Protein AF-A0A3P7ISC4-F1 (afdb_monomer_lite)

Sequence (189 aa):
MKVRLRLGFLPSDYTLRSSLLLIRNNLTVIEPVVVYGRGARIGMRVENMEARSKQPLLFEIRHDHLSDCNNPKRLMHKLSSTLTVRRPFSVLNSGEVPFTVVNMSINGVPCENRGFRILNCYPFRLQPNETYSLDVALEVCSSYTPDFLTTTNEADLQLYMHMNGSSWMFPLAATVPEDMMSRCHRALP

InterPro domains:
  IPR039877 Transmembrane protein 131-like [PTHR22050] (2-189)
  IPR055436 TMEM131L, fourth Ig-like domain [PF24499] (1-40)
  IPR055437 TMEM131L, fifth Ig-like domain [PF24501] (93-162)

Foldseek 3Di:
DDDDDDDDDDDPAQDKDKDWDWDADPVPGTDIDIDIDGDKDWFKDKLNHGFPDPDADEDEDDPVLCPQLPDVVCLVPLPQSFSKDKDWIKMFGQIQAKWKFAFKDKQPHGQDDLQKGWPPGHMDIAHHGGIDITIIIGRPLSNDDVPDPAQKRKIWIWTDTPVDPGTRTHIHMYGDDPVRVVSSVVSDD

Secondary structure (DSSP, 8-state):
-----------SSSSEEEEEEEEEETTTEEEEEEEEEE-----EEETTEETT-SS-EEEE--SGGGGGGG-HHHHTTT-----EEEEEEEEEE-SSS-EEEEEEEETTEESEETTEEETT-S-EEE-TT-EEEEEEEEEHHHH--TT---SEEEEEEEEEETT-SS-EEEEEEEE--HHHHHHHHTT--

Structure (mmCIF, N/CA/C/O backbone):
data_AF-A0A3P7ISC4-F1
#
_entry.id   AF-A0A3P7ISC4-F1
#
loop_
_atom_site.group_PDB
_atom_site.id
_atom_site.type_symbol
_atom_site.label_atom_id
_atom_site.label_alt_id
_atom_site.label_comp_id
_atom_site.label_asym_id
_atom_site.label_entity_id
_atom_site.label_seq_id
_atom_site.pdbx_PDB_ins_code
_atom_site.Cartn_x
_atom_site.Cartn_y
_atom_site.Cartn_z
_atom_site.occupancy
_atom_site.B_iso_or_equiv
_atom_site.auth_seq_id
_atom_site.auth_comp_id
_atom_site.auth_asym_id
_atom_site.auth_atom_id
_atom_site.pdbx_PDB_model_num
ATOM 1 N N . MET A 1 1 ? -22.079 -20.759 36.533 1.00 67.38 1 MET A N 1
ATOM 2 C CA . MET A 1 1 ? -22.337 -20.589 35.084 1.00 67.38 1 MET A CA 1
ATOM 3 C C . MET A 1 1 ? -21.576 -19.354 34.614 1.00 67.38 1 MET A C 1
ATOM 5 O O . MET A 1 1 ? -21.678 -18.333 35.278 1.00 67.38 1 MET A O 1
ATOM 9 N N . LYS A 1 2 ? -20.754 -19.441 33.561 1.00 81.62 2 LYS A N 1
ATOM 10 C CA . LYS A 1 2 ? -20.036 -18.282 32.996 1.00 81.62 2 LYS A CA 1
ATOM 11 C C . LYS A 1 2 ? -20.723 -17.875 31.695 1.00 81.62 2 LYS A C 1
ATOM 13 O O . LYS 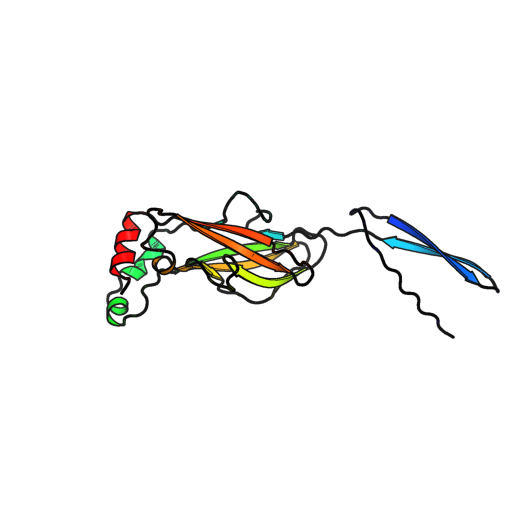A 1 2 ? -20.869 -18.715 30.813 1.00 81.62 2 LYS A O 1
ATOM 18 N N . VAL A 1 3 ? -21.124 -16.612 31.581 1.00 85.56 3 VAL A N 1
ATOM 19 C CA . VAL A 1 3 ? -21.692 -16.041 30.352 1.00 85.56 3 VAL A CA 1
ATOM 20 C C . VAL A 1 3 ? -20.594 -15.255 29.638 1.00 85.56 3 VAL A C 1
ATOM 22 O O . VAL A 1 3 ? -19.850 -14.515 30.277 1.00 85.56 3 VAL A O 1
ATOM 25 N N . ARG A 1 4 ? -20.460 -15.435 28.320 1.00 90.06 4 ARG A N 1
ATOM 26 C CA . ARG A 1 4 ? -19.567 -14.632 27.471 1.00 90.06 4 ARG A CA 1
ATOM 27 C C . ARG A 1 4 ? -20.414 -13.775 26.541 1.00 90.06 4 ARG A C 1
ATOM 29 O O . ARG A 1 4 ? -21.219 -14.311 25.788 1.00 90.06 4 ARG A O 1
ATOM 36 N N . LEU A 1 5 ? -20.194 -12.467 26.577 1.00 88.81 5 LEU A N 1
ATOM 37 C CA . LEU A 1 5 ? -20.798 -11.496 25.667 1.00 88.81 5 LEU A CA 1
ATOM 38 C C . LEU A 1 5 ? -19.746 -11.064 24.640 1.00 88.81 5 LEU A C 1
ATOM 40 O O . LEU A 1 5 ? -18.581 -10.874 24.990 1.00 88.81 5 LEU A O 1
ATOM 44 N N . ARG A 1 6 ? -20.144 -10.925 23.373 1.00 91.31 6 ARG A N 1
ATOM 45 C CA . ARG A 1 6 ? -19.306 -10.342 22.315 1.00 91.31 6 ARG A CA 1
ATOM 46 C C . ARG A 1 6 ? -19.842 -8.957 21.993 1.00 91.31 6 ARG A C 1
ATOM 48 O O . ARG A 1 6 ? -21.014 -8.826 21.658 1.00 91.31 6 ARG A O 1
ATOM 55 N N . LEU A 1 7 ? -18.982 -7.953 22.093 1.00 89.75 7 LEU A N 1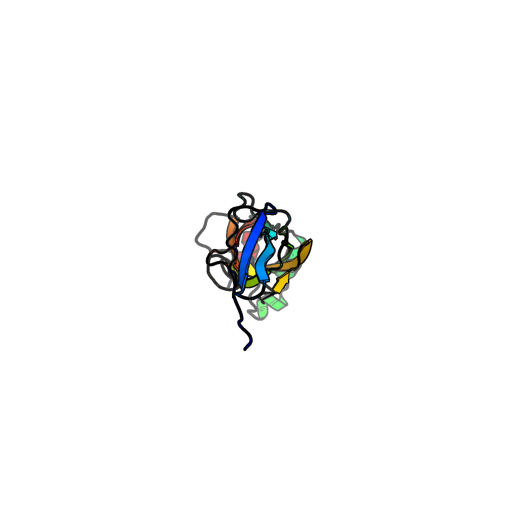
ATOM 56 C CA . LEU A 1 7 ? -19.312 -6.569 21.781 1.00 89.75 7 LEU A CA 1
ATOM 57 C C . LEU A 1 7 ? -18.648 -6.199 20.450 1.00 89.75 7 LEU A C 1
ATOM 59 O O . LEU A 1 7 ? -17.448 -6.412 20.285 1.00 89.75 7 LEU A O 1
ATOM 63 N N . GLY A 1 8 ? -19.429 -5.693 19.497 1.00 90.56 8 GLY A N 1
ATOM 64 C CA . GLY A 1 8 ? -18.928 -5.187 18.219 1.00 90.56 8 GLY A CA 1
ATOM 65 C C . GLY A 1 8 ? -18.801 -3.668 18.258 1.00 90.56 8 GLY A C 1
ATOM 66 O O . GLY A 1 8 ? -19.687 -2.995 18.779 1.00 90.56 8 GLY A O 1
ATOM 67 N N . PHE A 1 9 ? -17.716 -3.131 17.703 1.00 89.06 9 PHE A N 1
ATOM 68 C CA . PHE A 1 9 ? -17.506 -1.693 17.569 1.00 89.06 9 PHE A CA 1
ATOM 69 C C . PHE A 1 9 ? -17.358 -1.335 16.088 1.00 89.06 9 PHE A C 1
ATOM 71 O O . PHE A 1 9 ? -16.464 -1.838 15.412 1.00 89.06 9 PHE A O 1
ATOM 78 N N . LEU A 1 10 ? -18.260 -0.487 15.592 1.00 90.44 10 LEU A N 1
ATOM 79 C CA . LEU A 1 10 ? -18.314 -0.006 14.209 1.00 90.44 10 LEU A CA 1
ATOM 80 C C . LEU A 1 10 ? -18.135 1.521 14.233 1.00 90.44 10 LEU A C 1
ATOM 82 O O . LEU A 1 10 ? -19.125 2.245 14.348 1.00 90.44 10 LEU A O 1
ATOM 86 N N . PRO A 1 11 ? -16.888 2.021 14.227 1.00 89.38 11 PRO A N 1
ATOM 87 C CA . PRO A 1 11 ? -16.619 3.451 14.308 1.00 89.38 11 PRO A CA 1
ATOM 88 C C . PRO A 1 11 ? -17.048 4.176 13.028 1.00 89.38 11 PRO A C 1
ATOM 90 O O . PRO A 1 11 ? -16.755 3.721 11.925 1.00 89.38 11 PRO A O 1
ATOM 93 N N . SER A 1 12 ? -17.684 5.338 13.179 1.00 88.50 12 SER A N 1
ATOM 94 C CA . SER A 1 12 ? -17.969 6.274 12.081 1.00 88.50 12 SER A CA 1
ATOM 95 C C . SER A 1 12 ? -16.859 7.308 11.870 1.00 88.50 12 SER A C 1
ATOM 97 O O . SER A 1 12 ? -16.792 7.940 10.821 1.00 88.50 12 SER A O 1
ATOM 99 N N . ASP A 1 13 ? -16.005 7.506 12.875 1.00 89.94 13 ASP A N 1
ATOM 100 C CA . ASP A 1 13 ? -14.902 8.461 12.864 1.00 89.94 13 ASP A CA 1
ATOM 101 C C . ASP A 1 13 ? -13.686 7.923 13.642 1.00 89.94 13 ASP A C 1
ATOM 103 O O . ASP A 1 13 ? -13.700 6.824 14.202 1.00 89.94 13 ASP A O 1
ATOM 107 N N . TYR A 1 14 ? -12.611 8.710 13.662 1.00 88.88 14 TYR A N 1
ATOM 108 C CA . TYR A 1 14 ? -11.353 8.374 14.336 1.00 88.88 14 TYR A CA 1
ATOM 109 C C . TYR A 1 14 ? -11.265 8.940 15.761 1.00 88.88 14 TYR A C 1
ATOM 111 O O . TYR A 1 14 ? -10.181 8.992 16.345 1.00 88.88 14 TYR A O 1
ATOM 119 N N . THR A 1 15 ? -12.383 9.408 16.324 1.00 90.56 15 THR A N 1
ATOM 120 C CA . THR A 1 15 ? -12.403 10.012 17.661 1.00 90.56 15 THR A CA 1
ATOM 121 C C . THR A 1 15 ? -12.557 8.944 18.740 1.00 90.56 15 THR A C 1
ATOM 123 O O . THR A 1 15 ? -13.129 7.876 18.513 1.00 90.56 15 THR A O 1
ATOM 126 N N . LEU A 1 16 ? -12.023 9.213 19.933 1.00 91.69 16 LEU A N 1
ATOM 127 C CA . LEU A 1 16 ? -12.256 8.356 21.089 1.00 91.69 16 LEU A CA 1
ATOM 128 C C . LEU A 1 16 ? -13.701 8.544 21.566 1.00 91.69 16 LEU A C 1
ATOM 130 O O . LEU A 1 16 ? -14.100 9.644 21.947 1.00 91.69 16 LEU A O 1
ATOM 134 N N . ARG A 1 17 ? -14.473 7.462 21.566 1.00 92.38 17 ARG A N 1
ATOM 135 C CA . ARG A 1 17 ? -15.850 7.408 22.061 1.00 92.38 17 ARG A CA 1
ATOM 136 C C . ARG A 1 17 ? -15.917 6.509 23.289 1.00 92.38 17 ARG A C 1
ATOM 138 O O . ARG A 1 17 ? -15.220 5.497 23.365 1.00 92.38 17 ARG A O 1
ATOM 145 N N . SER A 1 18 ? -16.776 6.869 24.234 1.00 93.88 18 SER A N 1
ATOM 146 C CA . SER A 1 18 ? -17.101 6.047 25.397 1.00 93.88 18 SER A CA 1
ATOM 147 C C . SER A 1 18 ? -18.583 5.682 25.397 1.00 93.88 18 SER A C 1
ATOM 149 O O . SER A 1 18 ? -19.427 6.416 24.880 1.00 93.88 18 SER A O 1
ATOM 151 N N . SER A 1 19 ? -18.902 4.519 25.953 1.00 92.19 19 SER A N 1
ATOM 152 C CA . SER A 1 19 ? -20.274 4.065 26.172 1.00 92.19 19 SER A CA 1
ATOM 153 C C . SER A 1 19 ? -20.361 3.277 27.478 1.00 92.19 19 SER A C 1
ATOM 155 O O . SER A 1 19 ? -19.342 2.882 28.048 1.00 92.19 19 SER A O 1
ATOM 157 N N . LEU A 1 20 ? -21.579 3.066 27.967 1.00 94.00 20 LEU A N 1
ATOM 158 C CA . LEU A 1 20 ? -21.859 2.345 29.205 1.00 94.00 20 LEU A CA 1
ATOM 159 C C . LEU A 1 20 ? -22.635 1.070 28.891 1.00 94.00 20 LEU A C 1
ATOM 161 O O . LEU A 1 20 ? -23.747 1.120 28.367 1.00 94.00 20 LEU A O 1
ATOM 165 N N . LEU A 1 21 ? -22.063 -0.071 29.261 1.00 92.75 21 LEU A N 1
ATOM 166 C CA . LEU A 1 21 ? -22.761 -1.347 29.291 1.00 92.75 21 LEU A CA 1
ATOM 167 C C . LEU A 1 21 ? -23.333 -1.551 30.697 1.00 92.75 21 LEU A C 1
ATOM 169 O O . LEU A 1 21 ? -22.584 -1.733 31.652 1.00 92.75 21 LEU A O 1
ATOM 173 N N . LEU A 1 22 ? -24.658 -1.518 30.826 1.00 92.44 22 LEU A N 1
ATOM 174 C CA . LEU A 1 22 ? -25.344 -1.744 32.099 1.00 92.44 22 LEU A CA 1
ATOM 175 C C . LEU A 1 22 ? -25.688 -3.228 32.251 1.00 92.44 22 LEU A C 1
ATOM 177 O O . LEU A 1 22 ? -26.500 -3.765 31.494 1.00 92.44 22 LEU A O 1
ATOM 181 N N . ILE A 1 23 ? -25.083 -3.892 33.234 1.00 91.62 23 ILE A N 1
ATOM 182 C CA . ILE A 1 23 ? -25.321 -5.305 33.539 1.00 91.62 23 ILE A CA 1
ATOM 183 C C . ILE A 1 23 ? -26.281 -5.387 34.722 1.00 91.62 23 ILE A C 1
ATOM 185 O O . ILE A 1 23 ? -25.963 -4.956 35.826 1.00 91.62 23 ILE A O 1
ATOM 189 N N . ARG A 1 24 ? -27.470 -5.952 34.505 1.00 91.44 24 ARG A N 1
ATOM 190 C CA . ARG A 1 24 ? -28.449 -6.163 35.576 1.00 91.44 24 ARG A CA 1
ATOM 191 C C . ARG A 1 24 ? -28.222 -7.515 36.249 1.00 91.44 24 ARG A C 1
ATOM 193 O O . ARG A 1 24 ? -28.170 -8.540 35.572 1.00 91.44 24 ARG A O 1
ATOM 200 N N . ASN A 1 25 ? -28.156 -7.522 37.575 1.00 83.50 25 ASN A N 1
ATOM 201 C CA . ASN A 1 25 ? -28.065 -8.734 38.387 1.00 83.50 25 ASN A CA 1
ATOM 202 C C . ASN A 1 25 ? -29.073 -8.643 39.540 1.00 83.50 25 ASN A C 1
ATOM 204 O O . ASN A 1 25 ? -29.235 -7.590 40.148 1.00 83.50 25 ASN A O 1
ATOM 208 N N . ASN A 1 26 ? -29.754 -9.743 39.858 1.00 86.00 26 ASN A N 1
ATOM 209 C CA . ASN A 1 26 ? -30.751 -9.775 40.929 1.00 86.00 26 ASN A CA 1
ATOM 210 C C . ASN A 1 26 ? -30.162 -9.537 42.335 1.00 86.00 26 ASN A C 1
ATOM 212 O O . ASN A 1 26 ? -30.914 -9.156 43.223 1.00 86.00 26 ASN A O 1
ATOM 216 N N . LEU A 1 27 ? -28.851 -9.730 42.543 1.00 84.62 27 LEU A N 1
ATOM 217 C CA . LEU A 1 27 ? -28.178 -9.470 43.827 1.00 84.62 27 LEU A CA 1
ATOM 218 C C . LEU A 1 27 ? -27.622 -8.040 43.953 1.00 84.62 27 LEU A C 1
ATOM 220 O O . LEU A 1 27 ? -27.611 -7.494 45.050 1.00 84.62 27 LEU A O 1
ATOM 224 N N . THR A 1 28 ? -27.154 -7.434 42.855 1.00 79.31 28 THR A N 1
ATOM 225 C CA . THR A 1 28 ? -26.468 -6.120 42.854 1.00 79.31 28 THR A CA 1
ATOM 226 C C . THR A 1 28 ? -27.234 -5.019 42.114 1.00 79.31 28 THR A C 1
ATOM 228 O O . THR A 1 28 ? -26.753 -3.897 41.997 1.00 79.31 28 THR A O 1
ATOM 231 N N . VAL A 1 29 ? -28.450 -5.310 41.644 1.00 87.88 29 VAL A N 1
ATOM 232 C CA . VAL A 1 29 ? -29.317 -4.436 40.839 1.00 87.88 29 VAL A CA 1
ATOM 233 C C . VAL A 1 29 ? -28.705 -4.101 39.478 1.00 87.88 29 VAL A C 1
ATOM 235 O O . VAL A 1 29 ? -29.097 -4.721 38.489 1.00 87.88 29 VAL A O 1
ATOM 238 N N . ILE A 1 30 ? -27.766 -3.155 39.398 1.00 92.38 30 ILE A N 1
ATOM 239 C CA . ILE A 1 30 ? -27.130 -2.699 38.151 1.00 92.38 30 ILE A CA 1
ATOM 240 C C . ILE A 1 30 ? -25.636 -2.474 38.391 1.00 92.38 30 ILE A C 1
ATOM 242 O O . ILE A 1 30 ? -25.248 -1.765 39.315 1.00 92.38 30 ILE A O 1
ATOM 246 N N . GLU A 1 31 ? -24.811 -3.012 37.499 1.00 90.62 31 GLU A N 1
ATOM 247 C CA . GLU A 1 31 ? -23.368 -2.803 37.454 1.00 90.62 31 GLU A CA 1
ATOM 248 C C . GLU A 1 31 ? -22.975 -2.164 36.107 1.00 90.62 31 GLU A C 1
ATOM 250 O O . GLU A 1 31 ? -23.205 -2.767 35.052 1.00 90.62 31 GLU A O 1
ATOM 255 N N . PRO A 1 32 ? -22.429 -0.934 36.099 1.00 91.38 32 PRO A N 1
ATOM 256 C CA . PRO A 1 32 ? -21.988 -0.274 34.878 1.00 91.38 32 PRO A CA 1
ATOM 257 C C . PRO A 1 32 ? -20.558 -0.676 34.498 1.00 91.38 32 PRO A C 1
ATOM 259 O O . PRO A 1 32 ? -19.636 -0.596 35.306 1.00 91.38 32 PRO A O 1
ATOM 262 N N . VAL A 1 33 ? -20.351 -1.010 33.227 1.00 92.88 33 VAL A N 1
ATOM 263 C CA . VAL A 1 33 ? -19.026 -1.205 32.630 1.00 92.88 33 VAL A CA 1
ATOM 264 C C . VAL A 1 33 ? -18.808 -0.128 31.576 1.00 92.88 33 VAL A C 1
ATOM 266 O O . VAL A 1 33 ? -19.552 -0.045 30.597 1.00 92.88 33 VAL A O 1
ATOM 269 N N . VAL A 1 34 ? -17.787 0.707 31.766 1.00 94.38 34 VAL A N 1
ATOM 270 C CA . VAL A 1 34 ? -17.402 1.708 30.766 1.00 94.38 34 VAL A CA 1
ATOM 271 C C . VAL A 1 34 ? -16.603 1.021 29.668 1.00 94.38 34 VAL A C 1
ATOM 273 O O . VAL A 1 34 ? -15.612 0.343 29.940 1.00 94.38 34 VAL A O 1
ATOM 276 N N . VAL A 1 35 ? -17.017 1.221 28.424 1.00 94.19 35 VAL A N 1
ATOM 277 C CA . VAL A 1 35 ? -16.288 0.759 27.243 1.00 94.19 35 VAL A CA 1
ATOM 278 C C . VAL A 1 35 ? -15.793 1.956 26.445 1.00 94.19 35 VAL A C 1
ATOM 280 O O . VAL A 1 35 ? -16.493 2.959 26.316 1.00 94.19 35 VAL A O 1
ATOM 283 N N . TYR A 1 36 ? -14.586 1.836 25.900 1.00 93.50 36 TYR A N 1
ATOM 284 C CA . TYR A 1 36 ? -13.968 2.842 25.043 1.00 93.50 36 TYR A CA 1
ATOM 285 C C . TYR A 1 36 ? -13.689 2.239 23.671 1.00 93.50 36 TYR A C 1
ATOM 287 O O . TYR A 1 36 ? -13.269 1.086 23.567 1.00 93.50 36 TYR A O 1
ATOM 295 N N . GLY A 1 37 ? -13.898 3.026 22.624 1.00 92.00 37 GLY A N 1
ATOM 296 C CA . GLY A 1 37 ? -13.590 2.644 21.253 1.00 92.00 37 GLY A CA 1
ATOM 297 C C . GLY A 1 37 ? -13.096 3.849 20.468 1.00 92.00 37 GLY A C 1
ATOM 298 O O . GLY A 1 37 ? -13.588 4.960 20.647 1.00 92.00 37 GLY A O 1
ATOM 299 N N . ARG A 1 38 ? -12.112 3.637 19.597 1.00 91.56 38 ARG A N 1
ATOM 300 C CA . ARG A 1 38 ? -11.594 4.649 18.674 1.00 91.56 38 ARG A CA 1
ATOM 301 C C . ARG A 1 38 ? -11.409 4.000 17.309 1.00 91.56 38 ARG A C 1
ATOM 303 O O . ARG A 1 38 ? -10.843 2.911 17.229 1.00 91.56 38 ARG A O 1
ATOM 310 N N . GLY A 1 39 ? -11.915 4.635 16.254 1.00 89.19 39 GLY A N 1
ATOM 311 C CA . GLY A 1 39 ? -11.630 4.201 14.888 1.00 89.19 39 GLY A CA 1
ATOM 312 C C . GLY A 1 39 ? -10.167 4.443 14.531 1.00 89.19 39 GLY A C 1
ATOM 313 O O . GLY A 1 39 ? -9.562 5.396 15.015 1.00 89.19 39 GLY A O 1
ATOM 314 N N . ALA A 1 40 ? -9.604 3.600 13.670 1.00 87.56 40 ALA A N 1
ATOM 315 C CA . ALA A 1 40 ? -8.219 3.723 13.231 1.00 87.56 40 ALA A CA 1
ATOM 316 C C . ALA A 1 40 ? -8.135 3.991 11.729 1.00 87.56 40 ALA A C 1
ATOM 318 O O . ALA A 1 40 ? -8.891 3.418 10.941 1.00 87.56 40 ALA A O 1
ATOM 319 N N . ARG A 1 41 ? -7.199 4.857 11.332 1.00 86.00 41 ARG A N 1
ATOM 320 C CA . ARG A 1 41 ? -6.967 5.198 9.927 1.00 86.00 41 ARG A CA 1
ATOM 321 C C . ARG A 1 41 ? -5.991 4.209 9.297 1.00 86.00 41 ARG A C 1
ATOM 323 O O . ARG A 1 41 ? -4.896 4.005 9.814 1.00 86.00 41 ARG A O 1
ATOM 330 N N . ILE A 1 42 ? -6.368 3.643 8.154 1.00 87.19 42 ILE A N 1
ATOM 331 C CA . ILE A 1 42 ? -5.468 2.862 7.296 1.00 87.19 42 ILE A CA 1
ATOM 332 C C . ILE A 1 42 ? -4.886 3.814 6.248 1.00 87.19 42 ILE A C 1
ATOM 334 O O . ILE A 1 42 ? -5.624 4.578 5.624 1.00 87.19 42 ILE A O 1
ATOM 338 N N . GLY A 1 43 ? -3.569 3.780 6.059 1.00 90.12 43 GLY A N 1
ATOM 339 C CA . GLY A 1 43 ? -2.871 4.661 5.128 1.00 90.12 43 GLY A CA 1
ATOM 340 C C . GLY A 1 43 ? -1.606 4.013 4.590 1.00 90.12 43 GLY A C 1
ATOM 341 O O . GLY A 1 43 ? -0.774 3.548 5.362 1.00 90.12 43 GLY A O 1
ATOM 342 N N . MET A 1 44 ? -1.424 4.028 3.274 1.00 91.94 44 MET A N 1
ATOM 343 C CA . MET A 1 44 ? -0.189 3.613 2.613 1.00 91.94 44 MET A CA 1
ATOM 344 C C . MET A 1 44 ? 0.314 4.746 1.724 1.00 91.94 44 MET A C 1
ATOM 346 O O . MET A 1 44 ? -0.472 5.376 1.011 1.00 91.94 44 MET A O 1
ATOM 350 N N . ARG A 1 45 ? 1.627 4.980 1.759 1.00 94.69 45 ARG A N 1
ATOM 351 C CA . ARG A 1 45 ? 2.320 5.858 0.816 1.00 94.69 45 ARG A CA 1
ATOM 352 C C . ARG A 1 45 ? 3.408 5.083 0.091 1.00 94.69 45 ARG A C 1
ATOM 354 O O . ARG A 1 45 ? 4.037 4.225 0.700 1.00 94.69 45 ARG A O 1
ATOM 361 N N . VAL A 1 46 ? 3.648 5.405 -1.171 1.00 94.31 46 VAL A N 1
ATOM 362 C CA . VAL A 1 46 ? 4.783 4.883 -1.946 1.00 94.31 46 VAL A CA 1
ATOM 363 C C . VAL A 1 46 ? 5.587 6.078 -2.430 1.00 94.31 46 VAL A C 1
ATOM 365 O O . VAL A 1 46 ? 5.010 6.961 -3.057 1.00 94.31 46 VAL A O 1
ATOM 368 N N . GLU A 1 47 ? 6.873 6.164 -2.083 1.00 90.50 47 GLU A N 1
ATOM 369 C CA . GLU A 1 47 ? 7.709 7.352 -2.357 1.00 90.50 47 GLU A CA 1
ATOM 370 C C . GLU A 1 47 ? 7.050 8.660 -1.878 1.00 90.50 47 GLU A C 1
ATOM 372 O O . GLU A 1 47 ? 7.004 9.666 -2.581 1.00 90.50 47 GLU A O 1
ATOM 377 N N . ASN A 1 48 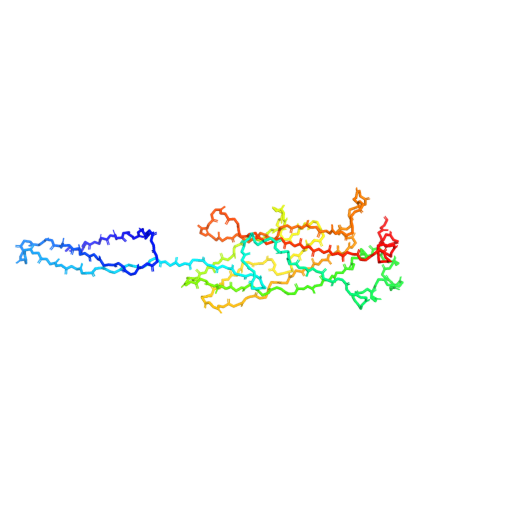? 6.460 8.637 -0.679 1.00 88.88 48 ASN A N 1
ATOM 378 C CA . ASN A 1 48 ? 5.671 9.742 -0.121 1.00 88.88 48 ASN A CA 1
ATOM 379 C C . ASN A 1 48 ? 4.427 10.150 -0.931 1.00 88.88 48 ASN A C 1
ATOM 381 O O . ASN A 1 48 ? 3.796 11.145 -0.571 1.00 88.88 48 ASN A O 1
ATOM 385 N N . MET A 1 49 ? 4.003 9.388 -1.937 1.00 92.06 49 MET A N 1
ATOM 386 C CA . MET A 1 49 ? 2.756 9.617 -2.670 1.00 92.06 49 MET A CA 1
ATOM 387 C C . MET A 1 49 ? 1.613 8.773 -2.113 1.00 92.06 49 MET A C 1
ATOM 389 O O . MET A 1 49 ? 1.816 7.640 -1.685 1.00 92.06 49 MET A O 1
ATOM 393 N N . GLU A 1 50 ? 0.401 9.322 -2.117 1.00 91.75 50 GLU A N 1
ATOM 394 C CA . GLU A 1 50 ? -0.812 8.593 -1.731 1.00 91.75 50 GLU A CA 1
ATOM 395 C C . GLU A 1 50 ? -1.334 7.736 -2.889 1.00 91.75 50 GLU A C 1
ATOM 397 O O . GLU A 1 50 ? -1.040 7.997 -4.059 1.00 91.75 50 GLU A O 1
ATOM 402 N N . ALA A 1 51 ? -2.129 6.708 -2.577 1.00 90.19 51 ALA A N 1
ATOM 403 C CA . ALA A 1 51 ? -2.787 5.937 -3.626 1.00 90.19 51 ALA A CA 1
ATOM 404 C C . ALA A 1 51 ? -3.694 6.827 -4.481 1.00 90.19 51 ALA A C 1
ATOM 406 O O . ALA A 1 51 ? -4.360 7.733 -3.981 1.00 90.19 51 ALA A O 1
ATOM 407 N N . ARG A 1 52 ? -3.744 6.512 -5.777 1.00 88.44 52 ARG A N 1
ATOM 408 C CA . ARG A 1 52 ? -4.467 7.250 -6.822 1.00 88.44 52 ARG A CA 1
ATOM 409 C C . ARG A 1 52 ? -3.978 8.695 -6.974 1.00 88.44 52 ARG A C 1
ATOM 411 O O . ARG A 1 52 ? -4.724 9.550 -7.449 1.00 88.44 52 ARG A O 1
ATOM 418 N N . SER A 1 53 ? -2.726 8.964 -6.587 1.00 87.88 53 SER A N 1
ATOM 419 C CA . SER A 1 53 ? -2.028 10.198 -6.947 1.00 87.88 53 SER A CA 1
ATOM 420 C C . SER A 1 53 ? -2.035 10.387 -8.465 1.00 87.88 53 SER A C 1
ATOM 422 O O . SER A 1 53 ? -1.922 9.424 -9.219 1.00 87.88 53 SER A O 1
ATOM 424 N N . LYS A 1 54 ? -2.140 11.642 -8.916 1.00 85.94 54 LYS A N 1
ATOM 425 C CA . LYS A 1 54 ? -2.001 12.000 -10.338 1.00 85.94 54 LYS A CA 1
ATOM 426 C C . LYS A 1 54 ? -0.548 11.946 -10.817 1.00 85.94 54 LYS A C 1
ATOM 428 O O . LYS A 1 54 ? -0.309 11.963 -12.017 1.00 85.94 54 LYS A O 1
ATOM 433 N N . GLN A 1 55 ? 0.408 11.950 -9.889 1.00 88.31 55 GLN A N 1
ATOM 434 C CA . GLN A 1 55 ? 1.831 11.904 -10.202 1.00 88.31 55 GLN A CA 1
ATOM 435 C C . GLN A 1 55 ? 2.297 10.446 -10.283 1.00 88.31 55 GLN A C 1
ATOM 437 O O . GLN A 1 55 ? 2.091 9.708 -9.314 1.00 88.31 55 GLN A O 1
ATOM 442 N N . PRO A 1 56 ? 2.908 10.025 -11.404 1.00 88.94 56 PRO A N 1
ATOM 443 C CA . PRO A 1 56 ? 3.426 8.676 -11.547 1.00 88.94 56 PRO A CA 1
ATOM 444 C C . PRO A 1 56 ? 4.766 8.483 -10.835 1.00 88.94 56 PRO A C 1
ATOM 446 O O . PRO A 1 56 ? 5.583 9.396 -10.714 1.00 88.94 56 PRO A O 1
ATOM 449 N N . LEU A 1 57 ? 5.014 7.245 -10.418 1.00 88.75 57 LEU A N 1
ATOM 450 C CA . LEU A 1 57 ? 6.323 6.744 -10.028 1.00 88.75 57 LEU A CA 1
ATOM 451 C C . LEU A 1 57 ? 7.188 6.638 -11.289 1.00 88.75 57 LEU A C 1
ATOM 453 O O . LEU A 1 57 ? 6.986 5.759 -12.130 1.00 88.75 57 LEU A O 1
ATOM 457 N N . LEU A 1 58 ? 8.129 7.572 -11.423 1.00 86.56 58 LEU A N 1
ATOM 458 C CA . LEU A 1 58 ? 8.952 7.715 -12.619 1.00 86.56 58 LEU A CA 1
ATOM 459 C C . LEU A 1 58 ? 10.149 6.761 -12.624 1.00 86.56 58 LEU A C 1
ATOM 461 O O . LEU A 1 58 ? 10.926 6.684 -11.668 1.00 86.56 58 LEU A O 1
ATOM 465 N N . PHE A 1 59 ? 10.352 6.101 -13.756 1.00 83.06 59 PHE A N 1
ATOM 466 C CA . PHE A 1 59 ? 11.583 5.400 -14.091 1.00 83.06 59 PHE A CA 1
ATOM 467 C C . PHE A 1 59 ? 12.405 6.259 -15.044 1.00 83.06 59 PHE A C 1
ATOM 469 O O . PHE A 1 59 ? 12.052 6.433 -16.209 1.00 83.06 59 PHE A O 1
ATOM 476 N N . GLU A 1 60 ? 13.520 6.783 -14.542 1.00 74.25 60 GLU A N 1
ATOM 477 C CA . GLU A 1 60 ? 14.515 7.455 -15.370 1.00 74.25 60 GLU A CA 1
ATOM 478 C C . GLU A 1 60 ? 15.511 6.421 -15.887 1.00 74.25 60 GLU A C 1
ATOM 480 O O . GLU A 1 60 ? 16.248 5.795 -15.118 1.00 74.25 60 GLU A O 1
ATOM 485 N N . ILE A 1 61 ? 15.538 6.238 -17.202 1.00 72.50 61 ILE A N 1
ATOM 486 C CA . ILE A 1 61 ? 16.536 5.401 -17.859 1.00 72.50 61 ILE A CA 1
ATOM 487 C C . ILE A 1 61 ? 17.767 6.270 -18.105 1.00 72.50 61 ILE A C 1
ATOM 489 O O . ILE A 1 61 ? 17.715 7.257 -18.837 1.00 72.50 61 ILE A O 1
ATOM 493 N N . ARG A 1 62 ? 18.880 5.912 -17.468 1.00 68.69 62 ARG A N 1
ATOM 494 C CA . ARG A 1 62 ? 20.170 6.582 -17.633 1.00 68.69 62 ARG A CA 1
ATOM 495 C C . ARG A 1 62 ? 21.082 5.788 -18.575 1.00 68.69 62 ARG A C 1
ATOM 497 O O . ARG A 1 62 ? 20.872 4.603 -18.823 1.00 68.69 62 ARG A O 1
ATOM 504 N N . HIS A 1 63 ? 22.097 6.464 -19.115 1.00 63.00 63 HIS A N 1
ATOM 505 C CA . HIS A 1 63 ? 23.033 5.910 -20.103 1.00 63.00 63 HIS A CA 1
ATOM 506 C C . HIS A 1 63 ? 23.943 4.800 -19.543 1.00 63.00 63 HIS A C 1
ATOM 508 O O . HIS A 1 63 ? 24.386 3.928 -20.284 1.00 63.00 63 HIS A O 1
ATOM 514 N N . ASP A 1 64 ? 24.222 4.819 -18.244 1.00 62.28 64 ASP A N 1
ATOM 515 C CA . ASP A 1 64 ? 25.008 3.815 -17.516 1.00 62.28 64 ASP A CA 1
ATOM 516 C C . ASP A 1 64 ? 24.304 2.454 -17.448 1.00 62.28 64 ASP A C 1
ATOM 518 O O . ASP A 1 64 ? 24.955 1.419 -17.620 1.00 62.28 64 ASP A O 1
ATOM 522 N N . HIS A 1 65 ? 22.973 2.451 -17.318 1.00 60.84 65 HIS A N 1
ATOM 523 C CA . HIS A 1 65 ? 22.161 1.231 -17.339 1.00 60.84 65 HIS A CA 1
ATOM 524 C C . HIS A 1 65 ? 22.301 0.450 -18.664 1.00 60.84 65 HIS A C 1
ATOM 526 O O . HIS A 1 65 ? 22.094 -0.758 -18.690 1.00 60.84 65 HIS A O 1
ATOM 532 N N . LEU A 1 66 ? 22.697 1.118 -19.755 1.00 55.34 66 LEU A N 1
ATOM 533 C CA . LEU A 1 66 ? 22.757 0.595 -21.128 1.00 55.34 66 LEU A CA 1
ATOM 534 C C . LEU A 1 66 ? 24.109 0.007 -21.548 1.00 55.34 66 LEU A C 1
ATOM 536 O O . LEU A 1 66 ? 24.222 -0.526 -22.656 1.00 55.34 66 LEU A O 1
ATOM 540 N N . SER A 1 67 ? 25.140 0.109 -20.708 1.00 54.72 67 SER A N 1
ATOM 541 C CA . SER A 1 67 ? 26.488 -0.393 -21.027 1.00 54.72 67 SER A CA 1
ATOM 542 C C . SER A 1 67 ? 26.500 -1.895 -21.367 1.00 54.72 67 SER A C 1
ATOM 544 O O . SER A 1 67 ? 27.267 -2.333 -22.228 1.00 54.72 67 SER A O 1
ATOM 546 N N . ASP A 1 68 ? 25.560 -2.655 -20.802 1.00 52.19 68 ASP A N 1
ATOM 547 C CA . ASP A 1 68 ? 25.387 -4.092 -21.023 1.00 52.19 68 ASP A CA 1
ATOM 548 C C . ASP A 1 68 ? 24.675 -4.471 -22.336 1.00 52.19 68 ASP A C 1
ATOM 550 O O . ASP A 1 68 ? 24.749 -5.634 -22.750 1.00 52.19 68 ASP A O 1
ATOM 554 N N . CYS A 1 69 ? 24.020 -3.528 -23.030 1.00 52.69 69 CYS A N 1
ATOM 555 C CA . CYS A 1 69 ? 23.347 -3.801 -24.311 1.00 52.69 69 CYS A CA 1
ATOM 556 C C . CYS A 1 69 ? 24.329 -4.095 -25.453 1.00 52.69 69 CYS A C 1
ATOM 558 O O . CYS A 1 69 ? 23.960 -4.748 -26.424 1.00 52.69 69 CYS A O 1
ATOM 560 N N . ASN A 1 70 ? 25.577 -3.628 -25.352 1.00 52.66 70 ASN A N 1
ATOM 561 C CA . ASN A 1 70 ? 26.572 -3.732 -26.421 1.00 52.66 70 ASN A CA 1
ATOM 562 C C . ASN A 1 70 ? 27.470 -4.978 -26.302 1.00 52.66 70 ASN A C 1
ATOM 564 O O . ASN A 1 70 ? 28.489 -5.061 -26.985 1.00 52.66 70 ASN A O 1
ATOM 568 N N . ASN A 1 71 ? 27.144 -5.934 -25.420 1.00 56.53 71 ASN A N 1
ATOM 569 C CA . ASN A 1 71 ? 27.976 -7.114 -25.195 1.00 56.53 71 ASN A CA 1
ATOM 570 C C . ASN A 1 71 ? 27.741 -8.182 -26.290 1.00 56.53 71 ASN A C 1
ATOM 572 O O . ASN A 1 71 ? 26.712 -8.870 -26.266 1.00 56.53 71 ASN A O 1
ATOM 576 N N . PRO A 1 72 ? 28.700 -8.403 -27.213 1.00 53.81 72 PRO A N 1
ATOM 577 C CA . PRO A 1 72 ? 28.530 -9.320 -28.344 1.00 53.81 72 PRO A CA 1
ATOM 578 C C . PRO A 1 72 ? 28.333 -10.780 -27.911 1.00 53.81 72 PRO A C 1
ATOM 580 O O . PRO A 1 72 ? 27.746 -11.570 -28.649 1.00 53.81 72 PRO A O 1
ATOM 583 N N . LYS A 1 73 ? 28.757 -11.147 -26.690 1.00 52.28 73 LYS A N 1
ATOM 584 C CA . LYS A 1 73 ? 28.548 -12.496 -26.141 1.00 52.28 73 LYS A CA 1
ATOM 585 C C . LYS A 1 73 ? 27.073 -12.786 -25.836 1.00 52.28 73 LYS A C 1
ATOM 587 O O . LYS A 1 73 ? 26.675 -13.942 -25.899 1.00 52.28 73 LYS A O 1
ATOM 592 N N . ARG A 1 74 ? 26.252 -11.770 -25.531 1.00 50.91 74 ARG A N 1
ATOM 593 C CA . ARG A 1 74 ? 24.808 -11.946 -25.272 1.00 50.91 74 ARG A CA 1
ATOM 594 C C . ARG A 1 74 ? 23.978 -11.988 -26.563 1.00 50.91 74 ARG A C 1
ATOM 596 O O . ARG A 1 74 ? 23.035 -12.770 -26.618 1.00 50.91 74 ARG A O 1
ATOM 603 N N . LEU A 1 75 ? 24.392 -11.270 -27.616 1.00 50.38 75 LEU A N 1
ATOM 604 C CA . LEU A 1 75 ? 23.788 -11.368 -28.959 1.00 50.38 75 LEU A CA 1
ATOM 605 C C . LEU A 1 75 ? 23.912 -12.780 -29.563 1.00 50.38 75 LEU A C 1
ATOM 607 O O . LEU A 1 75 ? 22.989 -13.256 -30.216 1.00 50.38 75 LEU A O 1
ATOM 611 N N . MET A 1 76 ? 25.039 -13.463 -29.332 1.00 49.19 76 MET A N 1
ATOM 612 C CA . MET A 1 76 ? 25.319 -14.791 -29.904 1.00 49.19 76 MET A CA 1
ATOM 613 C C . MET A 1 76 ? 24.472 -15.923 -29.301 1.00 49.19 76 MET A C 1
ATOM 615 O O . MET A 1 76 ? 24.244 -16.934 -29.959 1.00 49.19 76 MET A O 1
ATOM 619 N N . HIS A 1 77 ? 23.983 -15.770 -28.066 1.00 50.47 77 HIS A N 1
ATOM 620 C CA . HIS A 1 77 ? 23.271 -16.835 -27.353 1.00 50.47 77 HIS A CA 1
ATOM 621 C C . HIS A 1 77 ? 21.738 -16.740 -27.413 1.00 50.47 77 HIS A C 1
ATOM 623 O O . HIS A 1 77 ? 21.078 -17.545 -26.758 1.00 50.47 77 HIS A O 1
ATOM 629 N N . LYS A 1 78 ? 21.148 -15.790 -28.163 1.00 47.31 78 LYS A N 1
ATOM 630 C CA . LYS A 1 78 ? 19.692 -15.511 -28.124 1.00 47.31 78 LYS A CA 1
ATOM 631 C C . LYS A 1 78 ? 19.152 -15.374 -26.687 1.00 47.31 78 LYS A C 1
ATOM 633 O O . LYS A 1 78 ? 17.989 -15.671 -26.420 1.00 47.31 78 LYS A O 1
ATOM 638 N N . LEU A 1 79 ? 19.991 -14.943 -25.740 1.00 44.81 79 LEU A N 1
ATOM 639 C CA . LEU A 1 79 ? 19.489 -14.507 -24.447 1.00 44.81 79 LEU A CA 1
ATOM 640 C C . LEU A 1 79 ? 18.811 -13.173 -24.714 1.00 44.81 79 LEU A C 1
ATOM 642 O O . LEU A 1 79 ? 19.495 -12.231 -25.109 1.00 44.81 79 LEU A O 1
ATOM 646 N N . SER A 1 80 ? 17.490 -13.136 -24.528 1.00 47.09 80 SER A N 1
ATOM 647 C CA . SER A 1 80 ? 16.681 -11.920 -24.471 1.00 47.09 80 SER A CA 1
ATOM 648 C C . SER A 1 80 ? 17.522 -10.765 -23.928 1.00 47.09 80 SER A C 1
ATOM 650 O O . SER A 1 80 ? 17.913 -10.763 -22.759 1.00 47.09 80 SER A O 1
ATOM 652 N N . SER A 1 81 ? 17.876 -9.817 -24.789 1.00 47.44 81 SER A N 1
ATOM 653 C CA . SER A 1 81 ? 18.653 -8.630 -24.444 1.00 47.44 81 SER A CA 1
ATOM 654 C C . SER A 1 81 ? 17.764 -7.629 -23.703 1.00 47.44 81 SER A C 1
ATOM 656 O O . SER A 1 81 ? 17.622 -6.476 -24.112 1.00 47.44 81 SER A O 1
ATOM 658 N N . THR A 1 82 ? 17.084 -8.078 -22.652 1.00 54.53 82 THR A N 1
ATOM 659 C CA . THR A 1 82 ? 16.256 -7.233 -21.799 1.00 54.53 82 THR A CA 1
ATOM 660 C C . THR A 1 82 ? 17.181 -6.367 -20.968 1.00 54.53 82 THR A C 1
ATOM 662 O O . THR A 1 82 ? 17.774 -6.814 -19.990 1.00 54.53 82 THR A O 1
ATOM 665 N N . LEU A 1 83 ? 17.327 -5.116 -21.391 1.00 63.66 83 LEU A N 1
ATOM 666 C CA . LEU A 1 83 ? 17.819 -4.055 -20.533 1.00 63.66 83 LEU A CA 1
ATOM 667 C C . LEU A 1 83 ? 16.848 -3.908 -19.360 1.00 63.66 83 LEU A C 1
ATOM 669 O O . LEU A 1 83 ? 15.690 -3.548 -19.567 1.00 63.66 83 LEU A O 1
ATOM 673 N N . THR A 1 84 ? 17.311 -4.199 -18.148 1.00 71.06 84 THR A N 1
ATOM 674 C CA . THR A 1 84 ? 16.480 -4.157 -16.945 1.00 71.06 84 THR A CA 1
ATOM 675 C C . THR A 1 84 ? 16.926 -3.014 -16.042 1.00 71.06 84 THR A C 1
ATOM 677 O O . THR A 1 84 ? 18.014 -3.060 -15.473 1.00 71.06 84 THR A O 1
ATOM 680 N N . VAL A 1 85 ? 16.082 -1.995 -15.876 1.00 78.31 85 VAL A N 1
ATOM 681 C CA . VAL A 1 85 ? 16.314 -0.901 -14.922 1.00 78.31 85 VAL A CA 1
ATOM 682 C C . VAL A 1 85 ? 15.591 -1.222 -13.623 1.00 78.31 85 VAL A C 1
ATOM 684 O O . VAL A 1 85 ? 14.364 -1.223 -13.579 1.00 78.31 85 VAL A O 1
ATOM 687 N N . ARG A 1 86 ? 16.342 -1.497 -12.556 1.00 84.88 86 ARG A N 1
ATOM 688 C CA . ARG A 1 86 ? 15.781 -1.732 -11.221 1.00 84.88 86 ARG A CA 1
ATOM 689 C C . ARG A 1 86 ? 15.689 -0.422 -10.451 1.00 84.88 86 ARG A C 1
ATOM 691 O O . ARG A 1 86 ? 16.683 0.290 -10.325 1.00 84.88 86 ARG A O 1
ATOM 698 N N . ARG A 1 87 ? 14.523 -0.155 -9.869 1.00 87.56 87 ARG A N 1
ATOM 699 C CA . ARG A 1 87 ? 14.303 0.947 -8.935 1.00 87.56 87 ARG A C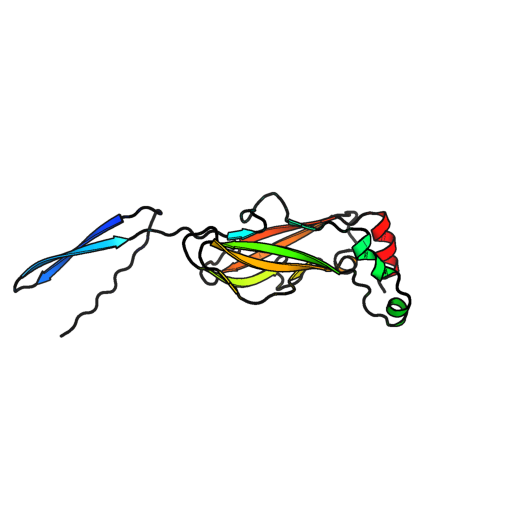A 1
ATOM 700 C C . ARG A 1 87 ? 13.569 0.433 -7.689 1.00 87.56 87 ARG A C 1
ATOM 702 O O . ARG A 1 87 ? 12.480 -0.126 -7.828 1.00 87.56 87 ARG A O 1
ATOM 709 N N . PRO A 1 88 ? 14.137 0.605 -6.485 1.00 90.81 88 PRO A N 1
ATOM 710 C CA . PRO A 1 88 ? 13.410 0.369 -5.246 1.00 90.81 88 PRO A CA 1
ATOM 711 C C . PRO A 1 88 ? 12.452 1.533 -4.964 1.00 90.81 88 PRO A C 1
ATOM 713 O O . PRO A 1 88 ? 12.816 2.698 -5.126 1.00 90.81 88 PRO A O 1
ATOM 716 N N . PHE A 1 89 ? 11.243 1.210 -4.517 1.00 93.00 89 PHE A N 1
ATOM 717 C CA . PHE A 1 89 ? 10.246 2.150 -4.023 1.00 93.00 89 PHE A CA 1
ATOM 718 C C . PHE A 1 89 ? 9.986 1.910 -2.538 1.00 93.00 89 PHE A C 1
ATOM 720 O O . PHE A 1 89 ? 9.719 0.786 -2.115 1.00 93.00 89 PHE A O 1
ATOM 727 N N . SER A 1 90 ? 10.018 2.968 -1.740 1.00 95.06 90 SER A N 1
ATOM 728 C CA . SER A 1 90 ? 9.719 2.912 -0.314 1.00 95.06 90 SER A CA 1
ATOM 729 C C . SER A 1 90 ? 8.211 2.933 -0.083 1.00 95.06 90 SER A C 1
ATOM 731 O O . SER A 1 90 ? 7.544 3.949 -0.303 1.00 95.06 90 SER A O 1
ATOM 733 N N . VAL A 1 91 ? 7.668 1.802 0.362 1.00 95.62 91 VAL A N 1
ATOM 734 C CA . VAL A 1 91 ? 6.277 1.646 0.792 1.00 95.62 91 VAL A CA 1
ATOM 735 C C . VAL A 1 91 ? 6.198 1.911 2.292 1.00 95.62 91 VAL A C 1
ATOM 737 O O . VAL A 1 91 ? 6.748 1.154 3.084 1.00 95.62 91 VAL A O 1
ATOM 740 N N . LEU A 1 92 ? 5.495 2.963 2.695 1.00 95.50 92 LEU A N 1
ATOM 741 C CA . LEU A 1 92 ? 5.336 3.405 4.080 1.00 95.50 92 LEU A CA 1
ATOM 742 C C . LEU A 1 92 ? 3.908 3.160 4.573 1.00 95.50 92 LEU A C 1
ATOM 744 O O . LEU A 1 92 ? 2.937 3.563 3.921 1.00 95.50 92 LEU A O 1
ATOM 748 N N . ASN A 1 93 ? 3.771 2.597 5.775 1.00 94.94 93 ASN A N 1
ATOM 749 C CA . ASN A 1 93 ? 2.505 2.635 6.505 1.00 94.94 93 ASN A CA 1
ATOM 750 C C . ASN A 1 93 ? 2.340 3.994 7.201 1.00 94.94 93 ASN A C 1
ATOM 752 O O . ASN A 1 93 ? 2.980 4.273 8.211 1.00 94.94 93 ASN A O 1
ATOM 756 N N . SER A 1 94 ? 1.461 4.828 6.649 1.00 94.25 94 SER A N 1
ATOM 757 C CA . SER A 1 94 ? 1.096 6.148 7.194 1.00 94.25 94 SER A CA 1
ATOM 758 C C . SER A 1 94 ? -0.154 6.108 8.081 1.00 94.25 94 SER A C 1
ATOM 760 O O . SER A 1 94 ? -0.629 7.149 8.533 1.00 94.25 94 SER A O 1
ATOM 762 N N . GLY A 1 95 ? -0.729 4.921 8.280 1.00 91.56 95 GLY A N 1
ATOM 763 C CA . GLY A 1 95 ? -1.877 4.695 9.144 1.00 91.56 95 GLY A CA 1
ATOM 764 C C . GLY A 1 95 ? -1.496 4.394 10.593 1.00 91.56 95 GLY A C 1
ATOM 765 O O . GLY A 1 95 ? -0.331 4.289 10.963 1.00 91.56 95 GLY A O 1
ATOM 766 N N . GLU A 1 96 ? -2.526 4.208 11.413 1.00 90.56 96 GLU A N 1
ATOM 767 C CA . GLU A 1 96 ? -2.405 3.889 12.843 1.00 90.56 96 GLU A CA 1
ATOM 768 C C . GLU A 1 96 ? -2.482 2.378 13.116 1.00 90.56 96 GLU A C 1
ATOM 770 O O . GLU A 1 96 ? -2.291 1.933 14.246 1.00 90.56 96 GLU A O 1
ATOM 775 N N . VAL A 1 97 ? -2.774 1.574 12.089 1.00 89.75 97 VAL A N 1
ATOM 776 C CA . VAL A 1 97 ? -2.949 0.122 12.201 1.00 89.75 97 VAL A CA 1
ATOM 777 C C . VAL A 1 97 ? -2.005 -0.639 11.282 1.00 89.75 97 VAL A C 1
ATOM 779 O O . VAL A 1 97 ? -1.731 -0.192 10.163 1.00 89.75 97 VAL A O 1
ATOM 782 N N . PRO A 1 98 ? -1.523 -1.814 11.717 1.00 92.00 98 PRO A N 1
ATOM 783 C CA . PRO A 1 98 ? -0.764 -2.687 10.847 1.00 92.00 98 PRO A CA 1
ATOM 784 C C . PRO A 1 98 ? -1.647 -3.242 9.733 1.00 92.00 98 PRO A C 1
ATOM 786 O O . PRO A 1 98 ? -2.793 -3.632 9.970 1.00 92.00 98 PRO A O 1
ATOM 789 N N . PHE A 1 99 ? -1.086 -3.354 8.536 1.00 91.44 99 PHE A N 1
ATOM 790 C CA . PHE A 1 99 ? -1.744 -4.013 7.412 1.00 91.44 99 PHE A CA 1
ATOM 791 C C . PHE A 1 99 ? -0.805 -5.008 6.733 1.00 91.44 99 PHE A C 1
ATOM 793 O O . PHE A 1 99 ? 0.417 -4.970 6.894 1.00 91.44 99 PHE A O 1
ATOM 800 N N . THR A 1 100 ? -1.396 -5.911 5.956 1.00 92.94 100 THR A N 1
ATOM 801 C CA . THR A 1 100 ? -0.671 -6.908 5.168 1.00 92.94 100 THR A CA 1
ATOM 802 C C . THR A 1 100 ? -1.076 -6.782 3.711 1.00 92.94 100 THR A C 1
ATOM 804 O O . THR A 1 100 ? -2.268 -6.848 3.389 1.00 92.94 100 THR A O 1
ATOM 807 N N . VAL A 1 101 ? -0.077 -6.601 2.850 1.00 93.50 101 VAL A N 1
ATOM 808 C CA . VAL A 1 101 ? -0.225 -6.703 1.398 1.00 93.50 101 VAL A CA 1
ATOM 809 C C . VAL A 1 101 ? -0.123 -8.178 1.045 1.00 93.50 101 VAL A C 1
ATOM 811 O O . VAL A 1 101 ? 0.860 -8.827 1.394 1.00 93.50 101 VAL A O 1
ATOM 814 N N . VAL A 1 102 ? -1.162 -8.714 0.408 1.00 93.56 102 VAL A N 1
ATOM 815 C CA . VAL A 1 102 ? -1.255 -10.143 0.070 1.00 93.56 102 VAL A CA 1
ATOM 816 C C . VAL A 1 102 ? -0.930 -10.406 -1.388 1.00 93.56 102 VAL A C 1
ATOM 818 O O . VAL A 1 102 ? -0.216 -11.354 -1.679 1.00 93.56 102 VAL A O 1
ATOM 821 N N . ASN A 1 103 ? -1.404 -9.543 -2.286 1.00 93.19 103 ASN A N 1
ATOM 822 C CA . ASN A 1 103 ? -1.193 -9.676 -3.720 1.00 93.19 103 ASN A CA 1
ATOM 823 C C . ASN A 1 103 ? -0.733 -8.346 -4.300 1.00 93.19 103 ASN A C 1
ATOM 825 O O . ASN A 1 103 ? -1.088 -7.272 -3.804 1.00 93.19 103 ASN A O 1
ATOM 829 N N . MET A 1 104 ? 0.027 -8.442 -5.383 1.00 94.88 104 MET A N 1
ATOM 830 C CA . MET A 1 104 ? 0.537 -7.302 -6.126 1.00 94.88 104 MET A CA 1
ATOM 831 C C . MET A 1 104 ? 0.357 -7.570 -7.615 1.00 94.88 104 MET A C 1
ATOM 833 O O . MET A 1 104 ? 0.646 -8.669 -8.093 1.00 94.88 104 MET A O 1
ATOM 837 N N . SER A 1 105 ? -0.135 -6.579 -8.347 1.00 94.62 105 SER A N 1
ATOM 838 C CA . SER A 1 105 ? -0.315 -6.675 -9.793 1.00 94.62 105 SER A CA 1
ATOM 839 C C . SER A 1 105 ? 0.095 -5.390 -10.486 1.00 94.62 105 SER A C 1
ATOM 841 O O . SER A 1 105 ? 0.128 -4.321 -9.879 1.00 94.62 105 SER A O 1
ATOM 843 N N . ILE A 1 106 ? 0.372 -5.505 -11.776 1.00 93.31 106 ILE A N 1
ATOM 844 C CA . ILE A 1 106 ? 0.583 -4.381 -12.677 1.00 93.31 106 ILE A CA 1
ATOM 845 C C . ILE A 1 106 ? -0.528 -4.453 -13.725 1.00 93.31 106 ILE A C 1
ATOM 847 O O . ILE A 1 106 ? -0.661 -5.455 -14.430 1.00 93.31 106 ILE A O 1
ATOM 851 N N . ASN A 1 107 ? -1.378 -3.425 -13.808 1.00 90.81 107 ASN A N 1
ATOM 852 C CA . ASN A 1 107 ? -2.556 -3.417 -14.691 1.00 90.81 107 ASN A CA 1
ATOM 853 C C . ASN A 1 107 ? -3.405 -4.704 -14.587 1.00 90.81 107 ASN A C 1
ATOM 855 O O . ASN A 1 107 ? -3.771 -5.311 -15.592 1.00 90.81 107 ASN A O 1
ATOM 859 N N . GLY A 1 108 ? -3.665 -5.167 -13.364 1.00 90.69 108 GLY A N 1
ATOM 860 C CA . GLY A 1 108 ? -4.446 -6.377 -13.090 1.00 90.69 108 GLY A CA 1
ATOM 861 C C . GLY A 1 108 ? -3.726 -7.712 -13.317 1.00 90.69 108 GLY A C 1
ATOM 862 O O . GLY A 1 108 ? -4.259 -8.741 -12.910 1.00 90.69 108 GLY A O 1
ATOM 863 N N . VAL A 1 109 ? -2.521 -7.725 -13.897 1.00 93.06 109 VAL A N 1
ATOM 864 C CA . VAL A 1 109 ? -1.736 -8.955 -14.106 1.00 93.06 109 VAL A CA 1
ATOM 865 C C . VAL A 1 109 ? -0.746 -9.135 -12.951 1.00 93.06 109 VAL A C 1
ATOM 867 O O . VAL A 1 109 ? -0.057 -8.180 -12.582 1.00 93.06 109 VAL A O 1
ATOM 870 N N . PRO A 1 110 ? -0.695 -10.317 -12.313 1.00 93.62 110 PRO A N 1
ATOM 871 C CA . PRO A 1 110 ? 0.133 -10.535 -11.133 1.00 93.62 110 PRO A CA 1
ATOM 872 C C . PRO A 1 110 ? 1.618 -10.350 -11.453 1.00 93.62 110 PRO A C 1
ATOM 874 O O . PRO A 1 110 ? 2.132 -10.943 -12.393 1.00 93.62 110 PRO A O 1
ATOM 877 N N . CYS A 1 111 ? 2.300 -9.560 -10.622 1.00 91.50 111 CYS A N 1
ATOM 878 C CA . CYS A 1 111 ? 3.748 -9.323 -10.625 1.00 91.50 111 CYS A CA 1
ATOM 879 C C . CYS A 1 111 ? 4.387 -8.710 -11.887 1.00 91.50 111 CYS A C 1
ATOM 881 O O . CYS A 1 111 ? 5.452 -8.113 -11.749 1.00 91.50 111 CYS A O 1
ATOM 883 N N . GLU A 1 112 ? 3.796 -8.804 -13.078 1.00 89.00 112 GLU A N 1
ATOM 884 C CA . GLU A 1 112 ? 4.382 -8.269 -14.311 1.00 89.00 112 GLU A CA 1
ATOM 885 C C . GLU A 1 112 ? 3.333 -7.871 -15.350 1.00 89.00 112 GLU A C 1
ATOM 887 O O . GLU A 1 112 ? 2.332 -8.560 -15.528 1.00 89.00 112 GLU A O 1
ATOM 892 N N . ASN A 1 113 ? 3.555 -6.744 -16.031 1.00 86.81 113 ASN A N 1
ATOM 893 C CA . ASN A 1 113 ? 2.797 -6.325 -17.214 1.00 86.81 113 ASN A CA 1
ATOM 894 C C . ASN A 1 113 ? 3.466 -5.114 -17.877 1.00 86.81 113 ASN A C 1
ATOM 896 O O . ASN A 1 113 ? 4.134 -4.334 -17.199 1.00 86.81 113 ASN A O 1
ATOM 900 N N . ARG A 1 114 ? 3.242 -4.904 -19.181 1.00 80.94 114 ARG A N 1
ATOM 901 C CA . ARG A 1 114 ? 3.751 -3.739 -19.944 1.00 80.94 114 ARG A CA 1
ATOM 902 C C . ARG A 1 114 ? 5.254 -3.466 -19.739 1.00 80.94 114 ARG A C 1
ATOM 904 O O . ARG A 1 114 ? 5.687 -2.320 -19.665 1.00 80.94 114 ARG A O 1
ATOM 911 N N . GLY A 1 115 ? 6.031 -4.540 -19.590 1.00 80.06 115 GLY A N 1
ATOM 912 C CA . GLY A 1 115 ? 7.469 -4.519 -19.320 1.00 80.06 115 GLY A CA 1
ATOM 913 C C . GLY A 1 115 ? 7.882 -3.984 -17.946 1.00 80.06 115 GLY A C 1
ATOM 914 O O . GLY A 1 115 ? 9.066 -3.778 -17.714 1.00 80.06 115 GLY A O 1
ATOM 915 N N . PHE A 1 116 ? 6.952 -3.794 -17.013 1.00 87.62 116 PHE A N 1
ATOM 916 C CA . PHE A 1 116 ? 7.264 -3.638 -15.595 1.00 87.62 116 PHE A CA 1
ATOM 917 C C . PHE A 1 116 ? 7.153 -4.994 -14.895 1.00 87.62 116 PHE A C 1
ATOM 919 O O . PHE A 1 116 ? 6.228 -5.763 -15.166 1.00 87.62 116 PHE A O 1
ATOM 926 N N . ARG A 1 117 ? 8.061 -5.265 -13.957 1.00 89.81 117 ARG A N 1
ATOM 927 C CA . ARG A 1 117 ? 8.118 -6.500 -13.173 1.00 89.81 117 ARG A CA 1
ATOM 928 C C . ARG A 1 117 ? 8.469 -6.215 -11.719 1.00 89.81 117 ARG A C 1
ATOM 930 O O . ARG A 1 117 ? 9.469 -5.570 -11.427 1.00 89.81 117 ARG A O 1
ATOM 937 N N . ILE A 1 118 ? 7.684 -6.738 -10.790 1.00 93.12 118 ILE A N 1
ATOM 938 C CA . ILE A 1 118 ? 7.945 -6.664 -9.351 1.00 93.12 118 ILE A CA 1
ATOM 939 C C . ILE A 1 118 ? 8.915 -7.793 -8.986 1.00 93.12 118 ILE A C 1
ATOM 941 O O . ILE A 1 118 ? 8.588 -8.970 -9.139 1.00 93.12 118 ILE A O 1
ATOM 945 N N . LEU A 1 119 ? 10.112 -7.454 -8.505 1.00 91.06 119 LEU A N 1
ATOM 946 C CA . LEU A 1 119 ? 11.151 -8.440 -8.181 1.00 91.06 119 LEU A CA 1
ATOM 947 C C . LEU A 1 119 ? 10.850 -9.174 -6.871 1.00 91.06 119 LEU A C 1
ATOM 949 O O . LEU A 1 119 ? 11.038 -10.384 -6.766 1.00 91.06 119 LEU A O 1
ATOM 953 N N . ASN A 1 120 ? 10.347 -8.450 -5.877 1.00 93.31 120 ASN A N 1
ATOM 954 C CA . ASN A 1 120 ? 9.946 -8.969 -4.576 1.00 93.31 120 ASN A CA 1
ATOM 955 C C . ASN A 1 120 ? 8.425 -9.112 -4.471 1.00 93.31 120 ASN A C 1
ATOM 957 O O . ASN A 1 120 ? 7.785 -8.573 -3.571 1.00 93.31 120 ASN A O 1
ATOM 961 N N . CYS A 1 121 ? 7.841 -9.860 -5.407 1.00 93.75 121 CYS A N 1
ATOM 962 C CA . CYS A 1 121 ? 6.403 -10.102 -5.459 1.00 93.75 121 CYS A CA 1
ATOM 963 C C . CYS A 1 121 ? 5.953 -11.157 -4.426 1.00 93.75 121 CYS A C 1
ATOM 965 O O . CYS A 1 121 ? 5.487 -12.239 -4.780 1.00 93.75 121 CYS A O 1
ATOM 967 N N . TYR A 1 122 ? 6.123 -10.867 -3.136 1.00 93.81 122 TYR A N 1
ATOM 968 C CA . TYR A 1 122 ? 5.684 -11.726 -2.036 1.00 93.81 122 TYR A CA 1
ATOM 969 C C . TYR A 1 122 ? 4.942 -10.933 -0.951 1.00 93.81 122 TYR A C 1
ATOM 971 O O . TYR A 1 122 ? 5.219 -9.750 -0.757 1.00 93.81 122 TYR A O 1
ATOM 979 N N . PRO A 1 123 ? 4.004 -11.560 -0.218 1.00 94.31 123 PRO A N 1
ATOM 980 C CA . PRO A 1 123 ? 3.257 -10.878 0.830 1.00 94.31 123 PRO A CA 1
ATOM 981 C C . PRO A 1 123 ? 4.173 -10.274 1.896 1.00 94.31 123 PRO A C 1
ATOM 983 O O . PRO A 1 123 ? 5.125 -10.915 2.345 1.00 94.31 123 PRO A O 1
ATOM 986 N N . PHE A 1 124 ? 3.847 -9.069 2.357 1.00 94.81 124 PHE A N 1
ATOM 987 C CA . PHE A 1 124 ? 4.574 -8.406 3.438 1.00 94.81 124 PHE A CA 1
ATOM 988 C C . PHE A 1 124 ? 3.614 -7.680 4.382 1.00 94.81 124 PHE A C 1
ATOM 990 O O . PHE A 1 124 ? 2.499 -7.290 4.017 1.00 94.81 124 PHE A O 1
ATOM 997 N N . ARG A 1 125 ? 4.041 -7.519 5.635 1.00 94.19 125 ARG A N 1
ATOM 998 C CA . ARG A 1 125 ? 3.290 -6.837 6.691 1.00 94.19 125 ARG A CA 1
ATOM 999 C C . ARG A 1 125 ? 4.058 -5.599 7.123 1.00 94.19 125 ARG A C 1
ATOM 1001 O O . ARG A 1 125 ? 5.262 -5.681 7.310 1.00 94.19 125 ARG A O 1
ATOM 1008 N N . LEU A 1 126 ? 3.337 -4.500 7.311 1.00 94.56 126 LEU A N 1
ATOM 1009 C CA . LEU A 1 126 ? 3.890 -3.242 7.799 1.00 94.56 126 LEU A CA 1
ATOM 1010 C C . LEU A 1 126 ? 3.195 -2.825 9.092 1.00 94.56 126 LEU A C 1
ATOM 1012 O O . LEU A 1 126 ? 1.963 -2.729 9.138 1.00 94.56 126 LEU A O 1
ATOM 1016 N N . GLN A 1 127 ? 3.979 -2.548 10.127 1.00 95.25 127 GLN A N 1
ATOM 1017 C CA . GLN A 1 127 ? 3.545 -1.852 11.336 1.00 95.25 127 GLN A CA 1
ATOM 1018 C C . GLN A 1 127 ? 3.366 -0.350 11.067 1.00 95.25 127 GLN A C 1
ATOM 1020 O O . GLN A 1 127 ? 3.861 0.155 10.058 1.00 95.25 127 GLN A O 1
ATOM 1025 N N . PRO A 1 128 ? 2.644 0.388 11.928 1.00 94.81 128 PRO A N 1
ATOM 1026 C CA . PRO A 1 128 ? 2.555 1.844 11.819 1.00 94.81 128 PRO A CA 1
ATOM 1027 C C . PRO A 1 128 ? 3.947 2.491 11.750 1.00 94.81 128 PRO A C 1
ATOM 1029 O O . PRO A 1 128 ? 4.814 2.162 12.558 1.00 94.81 128 PRO A O 1
ATOM 1032 N N . ASN A 1 129 ? 4.149 3.408 10.798 1.00 93.62 129 ASN A N 1
ATOM 1033 C CA . ASN A 1 129 ? 5.424 4.079 10.498 1.00 93.62 129 ASN A CA 1
ATOM 1034 C C . ASN A 1 129 ? 6.567 3.173 10.001 1.00 93.62 129 ASN A C 1
ATOM 1036 O O . ASN A 1 129 ? 7.700 3.635 9.869 1.00 93.62 129 ASN A O 1
ATOM 1040 N N . GLU A 1 130 ? 6.300 1.902 9.702 1.00 96.12 130 GLU A N 1
ATOM 1041 C CA . GLU A 1 130 ? 7.288 1.004 9.108 1.00 96.12 130 GLU A CA 1
ATOM 1042 C C . GLU A 1 130 ? 7.359 1.200 7.588 1.00 96.12 130 GLU A C 1
ATOM 1044 O O . GLU A 1 130 ? 6.355 1.509 6.932 1.00 96.12 130 GLU A O 1
ATOM 1049 N N . THR A 1 131 ? 8.556 1.008 7.032 1.00 95.81 131 THR A N 1
ATOM 1050 C CA . THR A 1 131 ? 8.820 1.101 5.593 1.00 95.81 131 THR A CA 1
ATOM 1051 C C . THR A 1 131 ? 9.273 -0.239 5.031 1.00 95.81 131 THR A C 1
ATOM 1053 O O . THR A 1 131 ? 9.968 -1.003 5.695 1.00 95.81 131 THR A O 1
ATOM 1056 N N . TYR A 1 132 ? 8.885 -0.519 3.791 1.00 95.75 132 TYR A N 1
ATOM 1057 C CA . TYR A 1 132 ? 9.281 -1.704 3.042 1.00 95.75 132 TYR A CA 1
ATOM 1058 C C . TYR A 1 132 ? 9.776 -1.296 1.656 1.00 95.75 132 TYR A C 1
ATOM 1060 O O . TYR A 1 132 ? 9.119 -0.528 0.957 1.00 95.75 132 TYR A O 1
ATOM 1068 N N . SER A 1 133 ? 10.935 -1.815 1.253 1.00 95.31 133 SER A N 1
ATOM 1069 C CA . SER A 1 133 ? 11.514 -1.547 -0.065 1.00 95.31 133 SER A CA 1
ATOM 1070 C C . SER A 1 133 ? 10.906 -2.486 -1.105 1.00 95.31 133 SER A C 1
ATOM 1072 O O . SER A 1 133 ? 11.231 -3.670 -1.129 1.00 95.31 133 SER A O 1
ATOM 1074 N N . LEU A 1 134 ? 10.036 -1.970 -1.970 1.00 94.50 134 LEU A N 1
ATOM 1075 C CA . LEU A 1 134 ? 9.456 -2.680 -3.108 1.00 94.50 134 LEU A CA 1
ATOM 1076 C C . LEU A 1 134 ? 10.332 -2.481 -4.348 1.00 94.50 134 LEU A C 1
ATOM 1078 O O . LEU A 1 134 ? 10.397 -1.394 -4.909 1.00 94.50 134 LEU A O 1
ATOM 1082 N N . ASP A 1 135 ? 11.001 -3.534 -4.787 1.00 91.12 135 ASP A N 1
ATOM 1083 C CA . ASP A 1 135 ? 11.858 -3.522 -5.961 1.00 91.12 135 ASP A CA 1
ATOM 1084 C C . ASP A 1 135 ? 11.049 -3.762 -7.233 1.00 91.12 135 ASP A C 1
ATOM 1086 O O . ASP A 1 135 ? 10.503 -4.849 -7.448 1.00 91.12 135 ASP A O 1
ATOM 1090 N N . VAL A 1 136 ? 11.028 -2.768 -8.116 1.00 89.88 136 VAL A N 1
ATOM 1091 C CA . VAL A 1 136 ? 10.389 -2.882 -9.426 1.00 89.88 136 VAL A CA 1
ATOM 1092 C C . VAL A 1 136 ? 11.445 -2.715 -10.512 1.00 89.88 136 VAL A C 1
ATOM 1094 O O . VAL A 1 136 ? 12.313 -1.844 -10.462 1.00 89.88 136 VAL A O 1
ATOM 1097 N N . ALA A 1 137 ? 11.389 -3.603 -11.489 1.00 86.44 137 ALA A N 1
ATOM 1098 C CA . ALA A 1 137 ? 12.241 -3.650 -12.653 1.00 86.44 137 ALA A CA 1
ATOM 1099 C C . ALA A 1 137 ? 11.451 -3.223 -13.891 1.00 86.44 137 ALA A C 1
ATOM 1101 O O . ALA A 1 137 ? 10.330 -3.675 -14.103 1.00 86.44 137 ALA A O 1
ATOM 1102 N N . LEU A 1 138 ? 12.052 -2.373 -14.714 1.00 81.75 138 LEU A N 1
ATOM 1103 C CA . LEU A 1 138 ? 11.576 -2.051 -16.051 1.00 81.75 138 LEU A CA 1
ATOM 1104 C C . LEU A 1 138 ? 12.426 -2.813 -17.066 1.00 81.75 138 LEU A C 1
ATOM 1106 O O . LEU A 1 138 ? 13.621 -2.556 -17.196 1.00 81.75 138 LEU A O 1
ATOM 1110 N N . GLU A 1 139 ? 11.811 -3.731 -17.794 1.00 75.94 139 GLU A N 1
ATOM 1111 C CA . GLU A 1 139 ? 12.393 -4.440 -18.925 1.00 75.94 139 GLU A CA 1
ATOM 1112 C C . GLU A 1 139 ? 12.171 -3.620 -20.197 1.00 75.94 139 GLU A C 1
ATOM 1114 O O . GLU A 1 139 ? 11.143 -3.732 -20.860 1.00 75.94 139 GLU A O 1
ATOM 1119 N N . VAL A 1 140 ? 13.143 -2.781 -20.550 1.00 64.38 140 VAL A N 1
ATOM 1120 C CA . VAL A 1 140 ? 12.990 -1.740 -21.579 1.00 64.38 140 VAL A CA 1
ATOM 1121 C C . VAL A 1 140 ? 12.608 -2.329 -22.943 1.00 64.38 140 VAL A C 1
ATOM 1123 O O . VAL A 1 140 ? 11.651 -1.870 -23.561 1.00 64.38 140 VAL A O 1
ATOM 1126 N N . CYS A 1 141 ? 13.270 -3.404 -23.377 1.00 59.00 141 CYS A N 1
ATOM 1127 C CA . CYS A 1 141 ? 12.969 -4.061 -24.656 1.00 59.00 141 CYS A CA 1
ATOM 1128 C C . CYS A 1 141 ? 11.598 -4.762 -24.674 1.00 59.00 141 CYS A C 1
ATOM 1130 O O . CYS A 1 141 ? 10.971 -4.819 -25.722 1.00 59.00 141 CYS A O 1
ATOM 1132 N N . SER A 1 142 ? 11.133 -5.271 -23.528 1.00 55.12 142 SER A N 1
ATOM 1133 C CA . SER A 1 142 ? 9.828 -5.944 -23.379 1.00 55.12 142 SER A CA 1
ATOM 1134 C C . SER A 1 142 ? 8.683 -4.940 -23.177 1.00 55.12 142 SER A C 1
ATOM 1136 O O . SER A 1 142 ? 7.541 -5.183 -23.554 1.00 55.12 142 SER A O 1
ATOM 1138 N N . SER A 1 143 ? 8.993 -3.766 -22.618 1.00 55.25 143 SER A N 1
ATOM 1139 C CA . SER A 1 143 ? 8.061 -2.644 -22.484 1.00 55.25 143 SER A CA 1
ATOM 1140 C C . SER A 1 143 ? 7.778 -1.948 -23.816 1.00 55.25 143 SER A C 1
ATOM 1142 O O . SER A 1 143 ? 6.750 -1.293 -23.959 1.00 55.25 143 SER A O 1
ATOM 1144 N N . TYR A 1 144 ? 8.676 -2.085 -24.799 1.00 57.75 144 TYR A N 1
ATOM 1145 C CA . TYR A 1 144 ? 8.479 -1.518 -26.124 1.00 57.75 144 TYR A CA 1
ATOM 1146 C C . TYR A 1 144 ? 7.454 -2.345 -26.896 1.00 57.75 144 TYR A C 1
ATOM 1148 O O . TYR A 1 144 ? 7.735 -3.446 -27.367 1.00 57.75 144 TYR A O 1
ATOM 1156 N N . THR A 1 145 ? 6.254 -1.790 -27.036 1.00 54.66 145 THR A N 1
ATOM 1157 C CA . THR A 1 145 ? 5.254 -2.337 -27.951 1.00 54.66 145 THR A CA 1
ATOM 1158 C C . THR A 1 145 ? 5.476 -1.655 -29.305 1.00 54.66 145 THR A C 1
ATOM 1160 O O . THR A 1 145 ? 5.342 -0.432 -29.365 1.00 54.66 145 THR A O 1
ATOM 1163 N N . PRO A 1 146 ? 5.822 -2.382 -30.384 1.00 51.22 146 PRO A N 1
ATOM 1164 C CA . PRO A 1 146 ? 6.134 -1.781 -31.689 1.00 51.22 146 PRO A CA 1
ATOM 1165 C C . PRO A 1 146 ? 4.964 -0.997 -32.312 1.00 51.22 146 PRO A C 1
ATOM 1167 O O . PRO A 1 146 ? 5.173 -0.225 -33.244 1.00 51.22 146 PRO A O 1
ATOM 1170 N N . ASP A 1 147 ? 3.756 -1.151 -31.767 1.00 45.25 147 ASP A N 1
ATOM 1171 C CA . ASP A 1 147 ? 2.522 -0.554 -32.278 1.00 45.25 147 ASP A CA 1
ATOM 1172 C C . ASP A 1 147 ? 2.216 0.856 -31.728 1.00 45.25 147 ASP A C 1
ATOM 1174 O O . ASP A 1 147 ? 1.224 1.462 -32.133 1.00 45.25 147 ASP A O 1
ATOM 1178 N N . PHE A 1 148 ? 3.037 1.417 -30.828 1.00 47.28 148 PHE A N 1
ATOM 1179 C CA . PHE A 1 148 ? 2.800 2.748 -30.250 1.00 47.28 148 PHE A CA 1
ATOM 1180 C C . PHE A 1 148 ? 3.934 3.740 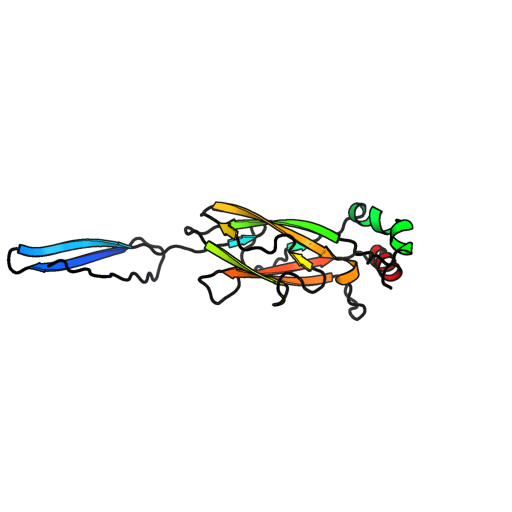-30.558 1.00 47.28 148 PHE A C 1
ATOM 1182 O O . PHE A 1 148 ? 5.086 3.549 -30.188 1.00 47.28 148 PHE A O 1
ATOM 1189 N N . LEU A 1 149 ? 3.569 4.866 -31.183 1.00 50.78 149 LEU A N 1
ATOM 1190 C CA . LEU A 1 149 ? 4.404 6.045 -31.490 1.00 50.78 149 LEU A CA 1
ATOM 1191 C C . LEU A 1 149 ? 4.898 6.813 -30.242 1.00 50.78 149 LEU A C 1
ATOM 1193 O O . LEU A 1 149 ? 5.406 7.927 -30.360 1.00 50.78 149 LEU A O 1
ATOM 1197 N N . THR A 1 150 ? 4.698 6.278 -29.039 1.00 56.62 150 THR A N 1
ATOM 1198 C CA . THR A 1 150 ? 4.945 6.975 -27.774 1.00 56.62 150 THR A CA 1
ATOM 1199 C C . THR A 1 150 ? 6.174 6.415 -27.073 1.00 56.62 150 THR A C 1
ATOM 1201 O O . THR A 1 150 ? 6.265 5.219 -26.817 1.00 56.62 150 THR A O 1
ATOM 1204 N N . THR A 1 151 ? 7.093 7.301 -26.696 1.00 64.56 151 THR A N 1
ATOM 1205 C CA . THR A 1 151 ? 8.318 6.996 -25.933 1.00 64.56 151 THR A CA 1
ATOM 1206 C C . THR A 1 151 ? 8.066 6.695 -24.453 1.00 64.56 151 THR A C 1
ATOM 1208 O O . THR A 1 151 ? 9.000 6.390 -23.708 1.00 64.56 151 THR A O 1
ATOM 1211 N N . THR A 1 152 ? 6.810 6.801 -24.014 1.00 70.25 152 THR A N 1
ATOM 1212 C CA . THR A 1 152 ? 6.385 6.687 -22.622 1.00 70.25 152 THR A CA 1
ATOM 1213 C C . THR A 1 152 ? 5.552 5.433 -22.389 1.00 70.25 152 THR A C 1
ATOM 1215 O O . THR A 1 152 ? 4.495 5.265 -22.995 1.00 70.25 152 THR A O 1
ATOM 1218 N N . ASN A 1 153 ? 5.998 4.590 -21.459 1.00 76.62 153 ASN A N 1
ATOM 1219 C CA . ASN A 1 153 ? 5.281 3.403 -21.008 1.00 76.62 153 ASN A CA 1
ATOM 1220 C C . ASN A 1 153 ? 4.599 3.680 -19.672 1.00 76.62 153 ASN A C 1
ATOM 1222 O O . ASN A 1 153 ? 5.262 4.022 -18.692 1.00 76.62 153 ASN A O 1
ATOM 1226 N N . GLU A 1 154 ? 3.282 3.494 -19.633 1.00 86.56 154 GLU A N 1
ATOM 1227 C CA . GLU A 1 154 ? 2.453 3.738 -18.452 1.00 86.56 154 GLU A CA 1
ATOM 1228 C C . GLU A 1 154 ? 1.751 2.458 -17.985 1.00 86.56 154 GLU A C 1
ATOM 1230 O O . GLU A 1 154 ? 1.205 1.680 -18.786 1.00 86.56 154 GLU A O 1
ATOM 1235 N N . ALA A 1 155 ? 1.740 2.242 -16.670 1.00 89.94 155 ALA A N 1
ATOM 1236 C CA . ALA A 1 155 ? 1.069 1.112 -16.035 1.00 89.94 155 ALA A CA 1
ATOM 1237 C C . ALA A 1 155 ? 0.633 1.447 -14.605 1.00 89.94 155 ALA A C 1
ATOM 1239 O O . ALA A 1 155 ? 1.233 2.295 -13.968 1.00 89.94 155 ALA A O 1
ATOM 1240 N N . ASP A 1 156 ? -0.355 0.744 -14.063 1.00 92.69 156 ASP A N 1
ATOM 1241 C CA . ASP A 1 156 ? -0.793 0.921 -12.680 1.00 92.69 156 ASP A CA 1
ATOM 1242 C C . ASP A 1 156 ? -0.243 -0.192 -11.788 1.00 92.69 156 ASP A C 1
ATOM 1244 O O . ASP A 1 156 ? -0.601 -1.363 -11.948 1.00 92.69 156 ASP A O 1
ATOM 1248 N N . LEU A 1 157 ? 0.584 0.172 -10.806 1.00 94.38 157 LEU A N 1
ATOM 1249 C CA . LEU A 1 157 ? 0.966 -0.707 -9.704 1.00 94.38 157 LEU A CA 1
ATOM 1250 C C . LEU A 1 157 ? -0.199 -0.811 -8.721 1.00 94.38 157 LEU A C 1
ATOM 1252 O O . LEU A 1 157 ? -0.650 0.188 -8.161 1.00 94.38 157 LEU A O 1
ATOM 1256 N N . GLN A 1 158 ? -0.665 -2.028 -8.476 1.00 94.69 158 GLN A N 1
ATOM 1257 C CA . GLN A 1 158 ? -1.810 -2.305 -7.622 1.00 94.69 158 GLN A CA 1
ATOM 1258 C C . GLN A 1 158 ? -1.400 -3.208 -6.463 1.00 94.69 158 GLN A C 1
ATOM 1260 O O . GLN A 1 158 ? -0.893 -4.311 -6.665 1.00 94.69 158 GLN A O 1
ATOM 1265 N N . LEU A 1 159 ? -1.659 -2.751 -5.240 1.00 94.31 159 LEU A N 1
ATOM 1266 C CA . LEU A 1 159 ? -1.388 -3.491 -4.009 1.00 94.31 159 LEU A CA 1
ATOM 1267 C C . LEU A 1 159 ? -2.715 -3.867 -3.343 1.00 94.31 159 LEU A C 1
ATOM 1269 O O . LEU A 1 159 ? -3.548 -3.002 -3.050 1.00 94.31 159 LEU A O 1
ATOM 1273 N N . TYR A 1 160 ? -2.919 -5.160 -3.099 1.00 92.81 160 TYR A N 1
ATOM 1274 C CA . TYR A 1 160 ? -4.139 -5.695 -2.494 1.00 92.81 160 TYR A CA 1
ATOM 1275 C C . TYR A 1 160 ? -3.892 -6.035 -1.031 1.00 92.81 160 TYR A C 1
ATOM 1277 O O . TYR A 1 160 ? -2.939 -6.738 -0.689 1.00 92.81 160 TYR A O 1
ATOM 1285 N N . MET A 1 161 ? -4.781 -5.559 -0.163 1.00 89.94 161 MET A N 1
ATOM 1286 C CA . MET A 1 161 ? -4.758 -5.870 1.264 1.00 89.94 161 MET A CA 1
ATOM 1287 C C . MET A 1 161 ? -5.723 -7.012 1.572 1.00 89.94 161 MET A C 1
ATOM 1289 O O . MET A 1 161 ? -6.775 -7.114 0.952 1.00 89.94 161 MET A O 1
ATOM 1293 N N . HIS A 1 162 ? -5.416 -7.818 2.589 1.00 78.62 162 HIS A N 1
ATOM 1294 C CA . HIS A 1 162 ? -6.287 -8.926 3.013 1.00 78.62 162 HIS A CA 1
ATOM 1295 C C . HIS A 1 162 ? -7.710 -8.476 3.410 1.00 78.62 162 HIS A C 1
ATOM 1297 O O . HIS A 1 162 ? -8.667 -9.220 3.240 1.00 78.62 162 HIS A O 1
ATOM 1303 N N . MET A 1 163 ? -7.842 -7.260 3.951 1.00 67.00 163 MET A N 1
ATOM 1304 C CA . MET A 1 163 ? -9.087 -6.740 4.537 1.00 67.00 163 MET A CA 1
ATOM 1305 C C . MET A 1 163 ? -9.920 -5.880 3.568 1.00 67.00 163 MET A C 1
ATOM 1307 O O . MET A 1 163 ? -11.082 -5.611 3.858 1.00 67.00 163 MET A O 1
ATOM 1311 N N . ASN A 1 164 ? -9.354 -5.438 2.436 1.00 65.12 164 ASN A N 1
ATOM 1312 C CA . ASN A 1 164 ? -10.007 -4.491 1.526 1.00 65.12 164 ASN A CA 1
ATOM 1313 C C . ASN A 1 164 ? -10.266 -5.132 0.160 1.00 65.12 164 ASN A C 1
ATOM 1315 O O . ASN A 1 164 ? -9.341 -5.613 -0.486 1.00 65.12 164 ASN A O 1
ATOM 1319 N N . GLY A 1 165 ? -11.510 -5.047 -0.322 1.00 67.00 165 GLY A N 1
ATOM 1320 C CA . GLY A 1 165 ? -11.872 -5.474 -1.681 1.00 67.00 165 GLY A CA 1
ATOM 1321 C C . GLY A 1 165 ? -11.317 -4.572 -2.795 1.00 67.00 165 GLY A C 1
ATOM 1322 O O . GLY A 1 165 ? -11.339 -4.951 -3.960 1.00 67.00 165 GLY A O 1
ATOM 1323 N N . SER A 1 166 ? -10.808 -3.385 -2.452 1.00 83.50 166 SER A N 1
ATOM 1324 C CA . SER A 1 166 ? -10.225 -2.420 -3.390 1.00 83.50 166 SER A CA 1
ATOM 1325 C C . SER A 1 166 ? -8.699 -2.384 -3.295 1.00 83.50 166 SER A C 1
ATOM 1327 O O . SER A 1 166 ? -8.151 -2.280 -2.194 1.00 83.50 166 SER A O 1
ATOM 1329 N N . SER A 1 167 ? -8.019 -2.364 -4.441 1.00 90.06 167 SER A N 1
ATOM 1330 C CA . SER A 1 167 ? -6.571 -2.159 -4.517 1.00 90.06 167 SER A CA 1
ATOM 1331 C C . SER A 1 167 ? -6.159 -0.704 -4.286 1.00 90.06 167 SER A C 1
ATOM 1333 O O . SER A 1 167 ? -6.868 0.252 -4.634 1.00 90.06 167 SER A O 1
ATOM 1335 N N . TRP A 1 168 ? -4.965 -0.551 -3.714 1.00 92.12 168 TRP A N 1
ATOM 1336 C CA . TRP A 1 168 ? -4.217 0.702 -3.686 1.00 92.12 168 TRP A CA 1
ATOM 1337 C C . TRP A 1 168 ? -3.474 0.819 -5.008 1.00 92.12 168 TRP A C 1
ATOM 1339 O O . TRP A 1 168 ? -2.693 -0.068 -5.336 1.00 92.12 168 TRP A O 1
ATOM 1349 N N . MET A 1 169 ? -3.754 1.870 -5.776 1.00 93.88 169 MET A N 1
ATOM 1350 C CA . MET A 1 169 ? -3.216 2.033 -7.128 1.00 93.88 169 MET A CA 1
ATOM 1351 C C . MET A 1 169 ? -2.201 3.168 -7.165 1.00 93.88 169 MET A C 1
ATOM 1353 O O . MET A 1 169 ? -2.474 4.239 -6.625 1.00 93.88 169 MET A O 1
ATOM 1357 N N . PHE A 1 170 ? -1.065 2.944 -7.811 1.00 94.56 170 PHE A N 1
ATOM 1358 C CA . PHE A 1 170 ? -0.008 3.927 -8.008 1.00 94.56 170 PHE A CA 1
ATOM 1359 C C . PHE A 1 170 ? 0.397 3.906 -9.484 1.00 94.56 170 PHE A C 1
ATOM 1361 O O . PHE A 1 170 ? 0.851 2.860 -9.953 1.00 94.56 170 PHE A O 1
ATOM 1368 N N . PRO A 1 171 ? 0.231 5.012 -10.225 1.00 92.94 171 PRO A N 1
ATOM 1369 C CA . PRO A 1 171 ? 0.641 5.040 -11.619 1.00 92.94 171 PRO A CA 1
ATOM 1370 C C . PRO A 1 171 ? 2.167 4.937 -11.710 1.00 92.94 171 PRO A C 1
ATOM 1372 O O . PRO A 1 171 ? 2.892 5.552 -10.931 1.00 92.94 171 PRO A O 1
ATOM 1375 N N . LEU A 1 172 ? 2.650 4.144 -12.652 1.00 91.31 172 LEU A N 1
ATOM 1376 C CA . LEU A 1 172 ? 4.039 3.990 -13.060 1.00 91.31 172 LEU A CA 1
ATOM 1377 C C . LEU A 1 172 ? 4.190 4.644 -14.428 1.00 91.31 172 LEU A C 1
ATOM 1379 O O . LEU A 1 172 ? 3.348 4.444 -15.304 1.00 91.31 172 LEU A O 1
ATOM 1383 N N . ALA A 1 173 ? 5.282 5.374 -14.623 1.00 88.94 173 ALA A N 1
ATOM 1384 C CA . ALA A 1 173 ? 5.636 5.909 -15.927 1.00 88.94 173 ALA A CA 1
ATOM 1385 C C . ALA A 1 173 ? 7.132 5.734 -16.175 1.00 88.94 173 ALA A C 1
ATOM 1387 O O . ALA A 1 173 ? 7.960 5.973 -15.295 1.00 88.94 173 ALA A O 1
ATOM 1388 N N . ALA A 1 174 ? 7.480 5.329 -17.385 1.00 84.50 174 ALA A N 1
ATOM 1389 C CA . ALA A 1 174 ? 8.8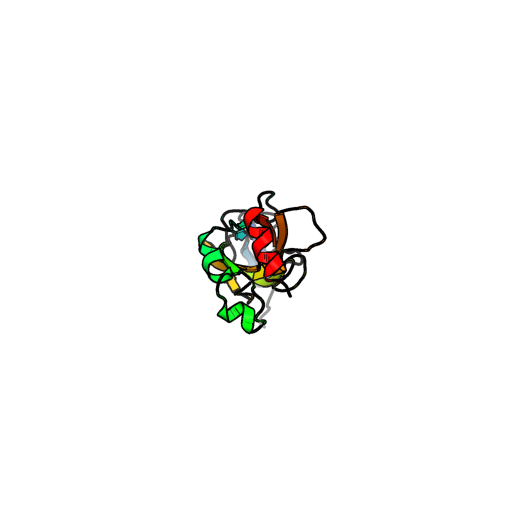54 5.228 -17.841 1.00 84.50 174 ALA A CA 1
ATOM 1390 C C . ALA A 1 174 ? 8.992 5.939 -19.180 1.00 84.50 174 ALA A C 1
ATOM 1392 O O . ALA A 1 174 ? 8.174 5.716 -20.068 1.00 84.50 174 ALA A O 1
ATOM 1393 N N . THR A 1 175 ? 10.040 6.741 -19.341 1.00 76.94 175 THR A N 1
ATOM 1394 C CA . THR A 1 175 ? 10.345 7.402 -20.615 1.00 76.94 175 THR A CA 1
ATOM 1395 C C . THR A 1 175 ? 11.635 6.831 -21.175 1.00 76.94 175 THR A C 1
ATOM 1397 O O . THR A 1 175 ? 12.671 6.862 -20.507 1.00 76.94 175 THR A O 1
ATOM 1400 N N . VAL A 1 176 ? 11.572 6.317 -22.402 1.00 71.38 176 VAL A N 1
ATOM 1401 C CA . VAL A 1 176 ? 12.727 5.802 -23.141 1.00 71.38 176 VAL A CA 1
ATOM 1402 C C . VAL A 1 176 ? 13.200 6.872 -24.130 1.00 71.38 176 VAL A C 1
ATOM 1404 O O . VAL A 1 176 ? 12.433 7.255 -25.011 1.00 71.38 176 VAL A O 1
ATOM 1407 N N . PRO A 1 177 ? 14.443 7.368 -24.022 1.00 71.38 177 PRO A N 1
ATOM 1408 C CA . PRO A 1 177 ? 15.009 8.296 -25.001 1.00 71.38 177 PRO A CA 1
ATOM 1409 C C . PRO A 1 177 ? 15.046 7.724 -26.433 1.00 71.38 177 PRO A C 1
ATOM 1411 O O . PRO A 1 177 ? 15.258 6.524 -26.632 1.00 71.38 177 PRO A O 1
ATOM 1414 N N . GLU A 1 178 ? 14.844 8.575 -27.447 1.00 67.50 178 GLU A N 1
ATOM 1415 C CA . GLU A 1 178 ? 14.699 8.143 -28.851 1.00 67.50 178 GLU A CA 1
ATOM 1416 C C . GLU A 1 178 ? 15.953 7.484 -29.432 1.00 67.50 178 GLU A C 1
ATOM 1418 O O . GLU A 1 178 ? 15.887 6.478 -30.144 1.00 67.50 178 GLU A O 1
ATOM 1423 N N . ASP A 1 179 ? 17.116 8.002 -29.066 1.00 64.19 179 ASP A N 1
ATOM 1424 C CA . ASP A 1 179 ? 18.426 7.455 -29.397 1.00 64.19 179 ASP A CA 1
ATOM 1425 C C . ASP A 1 179 ? 18.622 6.029 -28.845 1.00 64.19 179 ASP A C 1
ATOM 1427 O O . ASP A 1 179 ? 19.291 5.196 -29.471 1.00 64.19 179 ASP A O 1
ATOM 1431 N N . MET A 1 180 ? 17.971 5.710 -27.722 1.00 62.56 180 MET A N 1
ATOM 1432 C CA . MET A 1 180 ? 18.019 4.405 -27.054 1.00 62.56 180 MET A CA 1
ATOM 1433 C C . MET A 1 180 ? 17.025 3.389 -27.642 1.00 62.56 180 MET A C 1
ATOM 1435 O O . MET A 1 180 ? 17.284 2.181 -27.582 1.00 62.56 180 MET A O 1
ATOM 1439 N N . MET A 1 181 ? 15.942 3.849 -28.285 1.00 60.59 181 MET A N 1
ATOM 1440 C CA . MET A 1 181 ? 14.966 2.978 -28.962 1.00 60.59 181 MET A CA 1
ATOM 1441 C C . MET A 1 181 ? 15.604 2.181 -30.105 1.00 60.59 181 MET A C 1
ATOM 1443 O O . MET A 1 181 ? 15.402 0.970 -30.223 1.00 60.59 181 MET A O 1
ATOM 1447 N N . SER A 1 182 ? 16.453 2.837 -30.904 1.00 62.69 182 SER A N 1
ATOM 1448 C CA . SER A 1 182 ? 17.137 2.216 -32.049 1.00 62.69 182 SER A CA 1
ATOM 1449 C C . SER A 1 182 ? 18.028 1.025 -31.661 1.00 62.69 182 SER A C 1
ATOM 1451 O O . SER A 1 182 ? 18.211 0.093 -32.447 1.00 62.69 182 SER A O 1
ATOM 1453 N N . ARG A 1 183 ? 18.571 1.034 -30.436 1.00 62.00 183 ARG A N 1
ATOM 1454 C CA . ARG A 1 183 ? 19.450 -0.019 -29.908 1.00 62.00 183 ARG A CA 1
ATOM 1455 C C . ARG A 1 183 ? 18.662 -1.217 -29.392 1.00 62.00 183 ARG A C 1
ATOM 1457 O O . ARG A 1 183 ? 19.065 -2.345 -29.649 1.00 62.00 183 ARG A O 1
ATOM 1464 N N . CYS A 1 184 ? 17.535 -0.975 -28.723 1.00 59.66 184 CYS A N 1
ATOM 1465 C CA . CYS A 1 184 ? 16.636 -2.036 -28.267 1.00 59.66 184 CYS A CA 1
ATOM 1466 C C . CYS A 1 184 ? 16.010 -2.774 -29.459 1.00 59.66 184 CYS A C 1
ATOM 1468 O O . CYS A 1 184 ? 15.969 -4.000 -29.462 1.00 59.66 184 CYS A O 1
ATOM 1470 N N . HIS A 1 185 ? 15.623 -2.044 -30.512 1.00 60.28 185 HIS A N 1
ATOM 1471 C CA . HIS A 1 185 ? 15.030 -2.628 -31.718 1.00 60.28 185 HIS A CA 1
ATOM 1472 C C . HIS A 1 185 ? 15.964 -3.612 -32.442 1.00 60.28 185 HIS A C 1
ATOM 1474 O O . HIS A 1 185 ? 15.513 -4.632 -32.942 1.00 60.28 185 HIS A O 1
ATOM 1480 N N . ARG A 1 186 ? 17.280 -3.353 -32.450 1.00 59.56 186 ARG A N 1
ATOM 1481 C CA . ARG A 1 186 ? 18.282 -4.275 -33.027 1.00 59.56 186 ARG A CA 1
ATOM 1482 C C . ARG A 1 186 ? 18.529 -5.528 -32.189 1.00 59.56 186 ARG A C 1
ATOM 1484 O O . ARG A 1 186 ? 19.175 -6.453 -32.669 1.00 59.56 186 ARG A O 1
ATOM 1491 N N . ALA A 1 187 ? 18.123 -5.499 -30.927 1.00 52.25 187 ALA A N 1
ATOM 1492 C CA . ALA A 1 187 ? 18.395 -6.548 -29.959 1.00 52.25 187 ALA A CA 1
ATOM 1493 C C . ALA A 1 187 ? 17.169 -7.466 -29.745 1.00 52.25 187 ALA A C 1
ATOM 1495 O O . ALA A 1 187 ? 17.309 -8.579 -29.240 1.00 52.25 187 ALA A O 1
ATOM 1496 N N . LEU A 1 188 ? 15.983 -7.025 -30.183 1.00 51.91 188 LEU A N 1
ATOM 1497 C CA . LEU A 1 188 ? 14.803 -7.873 -30.340 1.00 51.91 188 LEU A CA 1
ATOM 1498 C C . LEU A 1 188 ? 15.036 -8.895 -31.481 1.00 51.91 188 LEU A C 1
ATOM 1500 O O . LEU A 1 188 ? 15.664 -8.535 -32.478 1.00 51.91 188 LEU A O 1
ATOM 1504 N N . PRO A 1 189 ? 14.610 -10.163 -31.317 1.00 51.72 189 PRO A N 1
ATOM 1505 C CA . PRO A 1 189 ? 14.796 -11.223 -32.312 1.00 51.72 189 PRO A CA 1
ATOM 1506 C C . PRO A 1 189 ? 13.986 -11.026 -33.597 1.00 51.72 189 PRO A C 1
ATOM 1508 O O . PRO A 1 189 ? 12.914 -10.384 -33.539 1.00 51.72 189 PRO A O 1
#

Organism: Strongylus vulgaris (NCBI:txid40348)

pLDDT: mean 80.8, std 15.64, range [44.81, 96.12]

Radius of gyration: 25.25 Å; chains: 1; bounding box: 59×33×77 Å